Protein AF-A0A3N6B4P0-F1 (afdb_monomer)

Solvent-accessible surface area (backbone atoms only — not comparable to full-atom values): 12677 Å² total; per-residue (Å²): 132,66,74,64,62,60,49,50,54,51,49,50,47,49,52,52,34,50,56,39,29,77,78,53,41,72,87,42,24,63,61,50,43,50,52,49,43,56,46,58,51,54,34,35,69,65,55,40,50,51,48,30,60,54,27,69,72,36,75,68,52,54,44,46,65,56,52,50,51,47,49,54,52,52,51,52,28,54,76,69,70,62,72,44,71,67,49,53,52,51,53,47,48,50,56,48,52,26,49,54,26,35,51,50,37,42,62,73,46,70,78,73,62,90,65,92,43,71,42,45,54,50,20,51,47,50,50,48,49,42,59,76,74,58,72,50,64,95,47,43,50,30,75,100,80,37,53,48,46,53,57,54,50,42,51,35,49,48,49,44,46,39,40,36,71,58,51,39,81,91,55,69,59,65,88,73,78,44,79,65,49,52,55,49,50,54,50,53,48,50,49,43,37,65,70,46,49,48,54,49,31,46,74,66,65,72,52,71,90,64,92,74,72,72,57,82,86,70,58,80,83,82,82,125

Structure (mmCIF, N/CA/C/O backbone):
data_AF-A0A3N6B4P0-F1
#
_entry.id   AF-A0A3N6B4P0-F1
#
loop_
_atom_site.group_PDB
_atom_site.id
_atom_site.type_symbol
_atom_site.label_atom_id
_atom_site.label_alt_id
_atom_site.label_comp_id
_atom_site.label_asym_id
_atom_site.label_entity_id
_atom_site.label_seq_id
_atom_site.pdbx_PDB_ins_code
_atom_site.Cartn_x
_atom_site.Cartn_y
_atom_site.Cartn_z
_atom_site.occupancy
_atom_site.B_iso_or_equiv
_atom_site.auth_seq_id
_atom_site.auth_comp_id
_atom_site.auth_asym_id
_atom_site.auth_atom_id
_atom_site.pdbx_PDB_model_num
ATOM 1 N N . MET A 1 1 ? -4.901 -22.736 14.119 1.00 50.22 1 MET A N 1
ATOM 2 C CA . MET A 1 1 ? -4.511 -22.719 12.692 1.00 50.22 1 MET A CA 1
ATOM 3 C C . MET A 1 1 ? -4.454 -24.150 12.206 1.00 50.22 1 MET A C 1
ATOM 5 O O . MET A 1 1 ? -3.817 -24.963 12.867 1.00 50.22 1 MET A O 1
ATOM 9 N N . HIS A 1 2 ? -5.123 -24.473 11.102 1.00 51.66 2 HIS A N 1
ATOM 10 C CA . HIS A 1 2 ? -4.850 -25.722 10.396 1.00 51.66 2 HIS A CA 1
ATOM 11 C C . HIS A 1 2 ? -3.577 -25.535 9.562 1.00 51.66 2 HIS A C 1
ATOM 13 O O . HIS A 1 2 ? -3.407 -24.516 8.900 1.00 51.66 2 HIS A O 1
ATOM 19 N N . ARG A 1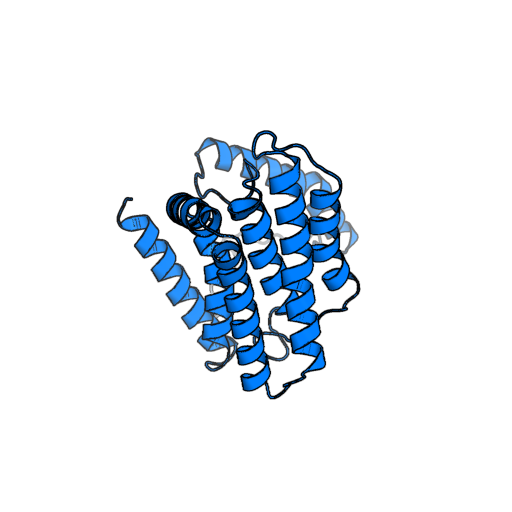 3 ? -2.666 -26.514 9.617 1.00 56.94 3 ARG A N 1
ATOM 20 C CA . ARG A 1 3 ? -1.381 -26.542 8.885 1.00 56.94 3 ARG A CA 1
ATOM 21 C C . ARG A 1 3 ? -1.519 -26.263 7.375 1.00 56.94 3 ARG A C 1
ATOM 23 O O . ARG A 1 3 ? -0.546 -25.864 6.746 1.00 56.94 3 ARG A O 1
ATOM 30 N N . SER A 1 4 ? -2.707 -26.471 6.811 1.00 52.50 4 SER A N 1
ATOM 31 C CA . SER A 1 4 ? -3.018 -26.349 5.386 1.00 52.50 4 SER A CA 1
ATOM 32 C C . SER A 1 4 ? -2.967 -24.917 4.844 1.00 52.50 4 SER A C 1
ATOM 34 O O . SER A 1 4 ? -2.483 -24.721 3.736 1.00 52.50 4 SER A O 1
ATOM 36 N N . GLU A 1 5 ? -3.399 -23.907 5.605 1.00 56.59 5 GLU A N 1
ATOM 37 C CA . GLU A 1 5 ? -3.425 -22.506 5.136 1.00 56.59 5 GLU A CA 1
ATOM 38 C C . GLU A 1 5 ? -2.009 -21.932 4.979 1.00 56.59 5 GLU A C 1
ATOM 40 O O . GLU A 1 5 ? -1.713 -21.205 4.032 1.00 56.59 5 GLU A O 1
ATOM 45 N N . TRP A 1 6 ? -1.099 -22.326 5.875 1.00 58.03 6 TRP A N 1
ATOM 46 C CA . TRP A 1 6 ? 0.307 -21.927 5.815 1.00 58.03 6 TRP A CA 1
ATOM 47 C C . TRP A 1 6 ? 1.021 -22.548 4.614 1.00 58.03 6 TRP A C 1
ATOM 49 O O . TRP A 1 6 ? 1.785 -21.875 3.928 1.00 58.03 6 TRP A O 1
ATOM 59 N N . LEU A 1 7 ? 0.729 -23.821 4.331 1.00 60.81 7 LEU A N 1
ATOM 60 C CA . LEU A 1 7 ? 1.256 -24.528 3.167 1.00 60.81 7 LEU A CA 1
ATOM 61 C C . LEU A 1 7 ? 0.741 -23.923 1.860 1.00 60.81 7 LEU A C 1
ATOM 63 O O . LEU A 1 7 ? 1.533 -23.741 0.947 1.00 60.81 7 LEU A O 1
ATOM 67 N N . LEU A 1 8 ? -0.540 -23.554 1.779 1.00 60.75 8 LEU A N 1
ATOM 68 C CA . LEU A 1 8 ? -1.105 -22.905 0.591 1.00 60.75 8 LEU A CA 1
ATOM 69 C C . LEU A 1 8 ? -0.464 -21.543 0.317 1.00 60.75 8 LEU A C 1
ATOM 71 O O . LEU A 1 8 ? -0.087 -21.275 -0.819 1.00 60.75 8 LEU A O 1
ATOM 75 N N . ASN A 1 9 ? -0.267 -20.720 1.348 1.00 59.19 9 ASN A N 1
ATOM 76 C CA . ASN A 1 9 ? 0.443 -19.449 1.210 1.00 59.19 9 ASN A CA 1
ATOM 77 C C . ASN A 1 9 ? 1.894 -19.652 0.759 1.00 59.19 9 ASN A C 1
ATOM 79 O O . ASN A 1 9 ? 2.373 -18.937 -0.117 1.00 59.19 9 ASN A O 1
ATOM 83 N N . LEU A 1 10 ? 2.586 -20.649 1.312 1.00 65.19 10 LEU A N 1
ATOM 84 C CA . LEU A 1 10 ? 3.973 -20.948 0.960 1.00 65.19 10 LEU A CA 1
ATOM 85 C C . LEU A 1 10 ? 4.098 -21.513 -0.462 1.00 65.19 10 LEU A C 1
ATOM 87 O O . LEU A 1 10 ? 4.978 -21.098 -1.210 1.00 65.19 10 LEU A O 1
ATOM 91 N N . ILE A 1 11 ? 3.174 -22.382 -0.875 1.00 66.81 11 ILE A N 1
ATOM 92 C CA . ILE A 1 11 ? 3.075 -22.885 -2.250 1.00 66.81 11 ILE A CA 1
ATOM 93 C C . ILE A 1 11 ? 2.769 -21.736 -3.209 1.00 66.81 11 ILE A C 1
ATOM 95 O O . ILE A 1 11 ? 3.416 -21.636 -4.245 1.00 66.81 11 ILE A O 1
ATOM 99 N N . LEU A 1 12 ? 1.851 -20.832 -2.860 1.00 64.69 12 LEU A N 1
ATOM 100 C CA . LEU A 1 12 ? 1.533 -19.668 -3.683 1.00 64.69 12 LEU A CA 1
ATOM 101 C C . LEU A 1 12 ? 2.754 -18.751 -3.841 1.00 64.69 12 LEU A C 1
ATOM 103 O O . LEU A 1 12 ? 3.022 -18.318 -4.957 1.00 64.69 12 LEU A O 1
ATOM 107 N N . ILE A 1 13 ? 3.545 -18.519 -2.781 1.00 63.62 13 ILE A N 1
ATOM 108 C CA . ILE A 1 13 ? 4.832 -17.807 -2.900 1.00 63.62 13 ILE A CA 1
ATOM 109 C C . ILE A 1 13 ? 5.729 -18.525 -3.889 1.00 63.62 13 ILE A C 1
ATOM 111 O O . ILE A 1 13 ? 6.253 -17.888 -4.794 1.00 63.62 13 ILE A O 1
ATOM 115 N N . VAL A 1 14 ? 5.955 -19.825 -3.700 1.00 64.75 14 VAL A N 1
ATOM 116 C CA . VAL A 1 14 ? 6.907 -20.579 -4.519 1.00 64.75 14 VAL A CA 1
ATOM 117 C C . VAL A 1 14 ? 6.466 -20.554 -5.977 1.00 64.75 14 VAL A C 1
ATOM 119 O O . VAL A 1 14 ? 7.267 -20.215 -6.836 1.00 64.75 14 VAL A O 1
ATOM 122 N N . VAL A 1 15 ? 5.188 -20.796 -6.259 1.00 65.56 15 VAL A N 1
ATOM 123 C CA . VAL A 1 15 ? 4.626 -20.768 -7.616 1.00 65.56 15 VAL A CA 1
ATOM 124 C C . VAL A 1 15 ? 4.731 -19.376 -8.236 1.00 65.56 15 VAL A C 1
ATOM 126 O O . VAL A 1 15 ? 5.157 -19.258 -9.381 1.00 65.56 15 VAL A O 1
ATOM 129 N N . VAL A 1 16 ? 4.408 -18.315 -7.494 1.00 60.84 16 VAL A N 1
ATOM 130 C CA . VAL A 1 16 ? 4.501 -16.932 -7.986 1.00 60.84 16 VAL A CA 1
ATOM 131 C C . VAL A 1 16 ? 5.960 -16.529 -8.209 1.00 60.84 16 VAL A C 1
ATOM 133 O O . VAL A 1 16 ? 6.287 -15.971 -9.249 1.00 60.84 16 VAL A O 1
ATOM 136 N N . THR A 1 17 ? 6.859 -16.860 -7.284 1.00 62.12 17 THR A N 1
ATOM 137 C CA . THR A 1 17 ? 8.288 -16.513 -7.363 1.00 62.12 17 THR A CA 1
ATOM 138 C C . THR A 1 17 ? 8.981 -17.279 -8.489 1.00 62.12 17 THR A C 1
ATOM 140 O O . THR A 1 17 ? 9.751 -16.691 -9.243 1.00 62.12 17 THR A O 1
ATOM 143 N N . VAL A 1 18 ? 8.670 -18.568 -8.648 1.00 62.31 18 VAL A N 1
ATOM 144 C CA . VAL A 1 18 ? 9.203 -19.416 -9.723 1.00 62.31 18 VAL A CA 1
ATOM 145 C C . VAL A 1 18 ? 8.613 -19.002 -11.071 1.00 62.31 18 VAL A C 1
ATOM 147 O O . VAL A 1 18 ? 9.367 -18.764 -12.010 1.00 62.31 18 VAL A O 1
ATOM 150 N N . GLY A 1 19 ? 7.291 -18.836 -11.169 1.00 57.91 19 GLY A N 1
ATOM 151 C CA . GLY A 1 19 ? 6.612 -18.435 -12.405 1.00 57.91 19 GLY A CA 1
ATOM 152 C C . GLY A 1 19 ? 7.053 -17.059 -12.907 1.00 57.91 19 GLY A C 1
ATOM 153 O O . GLY A 1 19 ? 7.340 -16.888 -14.090 1.00 57.91 19 GLY A O 1
ATOM 154 N N . LEU A 1 20 ? 7.208 -16.089 -12.002 1.00 55.56 20 LEU A N 1
ATOM 155 C CA . LEU A 1 20 ? 7.768 -14.783 -12.344 1.00 55.56 20 LEU A CA 1
ATOM 156 C C . LEU A 1 20 ? 9.271 -14.875 -12.666 1.00 55.56 20 LEU A C 1
ATOM 158 O O . LEU A 1 20 ? 9.763 -14.100 -13.479 1.00 55.56 20 LEU A O 1
ATOM 162 N N . GLY A 1 21 ? 10.014 -15.822 -12.084 1.00 55.34 21 GLY A N 1
ATOM 163 C CA . GLY A 1 21 ? 11.455 -15.975 -12.326 1.00 55.34 21 GLY A CA 1
ATOM 164 C C . GLY A 1 21 ? 11.735 -16.361 -13.775 1.00 55.34 21 GLY A C 1
ATOM 165 O O . GLY A 1 21 ? 12.634 -15.807 -14.409 1.00 55.34 21 GLY A O 1
ATOM 166 N N . PHE A 1 22 ? 10.882 -17.229 -14.325 1.00 57.25 22 PHE A N 1
ATOM 167 C CA . PHE A 1 22 ? 10.950 -17.696 -15.709 1.00 57.25 22 PHE A CA 1
ATOM 168 C C . PHE A 1 22 ? 10.570 -16.645 -16.758 1.00 57.25 22 PHE A C 1
ATOM 170 O O . PHE A 1 22 ? 11.038 -16.738 -17.888 1.00 57.25 22 PHE A O 1
ATOM 177 N N . HIS A 1 23 ? 9.718 -15.669 -16.438 1.00 53.12 23 HIS A N 1
ATOM 178 C CA . HIS A 1 23 ? 9.233 -14.690 -17.428 1.00 53.12 23 HIS A CA 1
ATOM 179 C C . HIS A 1 23 ? 9.919 -13.327 -17.351 1.00 53.12 23 HIS A C 1
ATOM 181 O O . HIS A 1 23 ? 9.806 -12.523 -18.272 1.00 53.12 23 HIS A O 1
ATOM 187 N N . ALA A 1 24 ? 10.586 -13.044 -16.238 1.00 52.12 24 ALA A N 1
ATOM 188 C CA . ALA A 1 24 ? 10.714 -11.672 -15.778 1.00 52.12 24 ALA A CA 1
ATOM 189 C C . ALA A 1 24 ? 12.108 -11.363 -15.179 1.00 52.12 24 ALA A C 1
ATOM 191 O O . ALA A 1 24 ? 12.412 -10.217 -14.852 1.00 52.12 24 ALA A O 1
ATOM 192 N N . GLY A 1 25 ? 12.979 -12.378 -15.092 1.00 59.72 25 GLY A N 1
ATOM 193 C CA . GLY A 1 25 ? 14.346 -12.277 -14.583 1.00 59.72 25 GLY A CA 1
ATOM 194 C C . GLY A 1 25 ? 14.450 -12.538 -13.076 1.00 59.72 25 GLY A C 1
ATOM 195 O O . GLY A 1 25 ? 13.602 -12.129 -12.281 1.00 59.72 25 GLY A O 1
ATOM 196 N N . TRP A 1 26 ? 15.526 -13.219 -12.670 1.00 63.09 26 TRP A N 1
ATOM 197 C CA . TRP A 1 26 ? 15.736 -13.716 -11.300 1.00 63.09 26 TRP A CA 1
ATOM 198 C C . TRP A 1 26 ? 16.119 -12.636 -10.271 1.00 63.09 26 TRP A C 1
ATOM 200 O O . TRP A 1 26 ? 15.973 -12.846 -9.071 1.00 63.09 26 TRP A O 1
ATOM 210 N N . ALA A 1 27 ? 16.606 -11.472 -10.714 1.00 62.97 27 ALA A N 1
ATOM 211 C CA . ALA A 1 27 ? 17.125 -10.443 -9.805 1.00 62.97 27 ALA A CA 1
ATOM 212 C C . ALA A 1 27 ? 16.021 -9.644 -9.083 1.00 62.97 27 ALA A C 1
ATOM 214 O O . ALA A 1 27 ? 16.206 -9.208 -7.949 1.00 62.97 27 ALA A O 1
ATOM 215 N N . LEU A 1 28 ? 14.864 -9.452 -9.729 1.00 65.62 28 LEU A N 1
ATOM 216 C CA . LEU A 1 28 ? 13.785 -8.568 -9.254 1.00 65.62 28 LEU A CA 1
ATOM 217 C C . LEU A 1 28 ? 12.547 -9.328 -8.757 1.00 65.62 28 LEU A C 1
ATOM 219 O O . LEU A 1 28 ? 11.702 -8.775 -8.049 1.00 65.62 28 LEU A O 1
ATOM 223 N N . THR A 1 29 ? 12.461 -10.612 -9.081 1.00 67.38 29 THR A N 1
ATOM 224 C CA . THR A 1 29 ? 11.415 -11.530 -8.634 1.00 67.38 29 THR A CA 1
ATOM 225 C C . THR A 1 29 ? 11.250 -11.663 -7.122 1.00 67.38 29 THR A C 1
ATOM 227 O O . THR A 1 29 ? 10.107 -11.594 -6.667 1.00 67.38 29 THR A O 1
ATOM 230 N N . PRO A 1 30 ? 12.315 -11.819 -6.311 1.00 69.06 30 PRO A N 1
ATOM 231 C CA . PRO A 1 30 ? 12.150 -11.938 -4.864 1.00 69.06 30 PRO A CA 1
ATOM 232 C C . PRO A 1 30 ? 11.595 -10.652 -4.237 1.00 69.06 30 PRO A C 1
ATOM 234 O O . PRO A 1 30 ? 10.817 -10.715 -3.288 1.00 69.06 30 PRO A O 1
ATOM 237 N N . LEU A 1 31 ? 11.923 -9.482 -4.795 1.00 70.81 31 LEU A N 1
ATOM 238 C CA . LEU A 1 31 ? 11.390 -8.197 -4.334 1.00 70.81 31 LEU A CA 1
ATOM 239 C C . LEU A 1 31 ? 9.889 -8.088 -4.617 1.00 70.81 31 LEU A C 1
ATOM 241 O O . LEU A 1 31 ? 9.119 -7.713 -3.735 1.00 70.81 31 LEU A O 1
ATOM 245 N N . LEU A 1 32 ? 9.461 -8.470 -5.823 1.00 72.56 32 LEU A N 1
ATOM 246 C CA . LEU A 1 32 ? 8.044 -8.528 -6.179 1.00 72.56 32 LEU A CA 1
ATOM 247 C C . LEU A 1 32 ? 7.283 -9.538 -5.302 1.00 72.56 32 LEU A C 1
ATOM 249 O O . LEU A 1 32 ? 6.214 -9.214 -4.789 1.00 72.56 32 LEU A O 1
ATOM 253 N N . ALA A 1 33 ? 7.856 -10.719 -5.059 1.00 72.62 33 ALA A N 1
ATOM 254 C 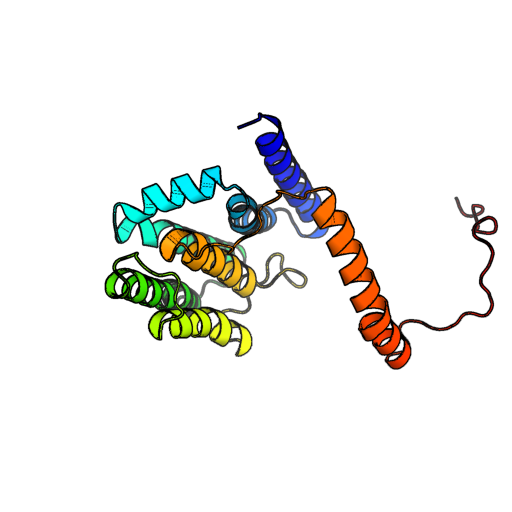CA . ALA A 1 33 ? 7.278 -11.721 -4.167 1.00 72.62 33 ALA A CA 1
ATOM 255 C C . ALA A 1 33 ? 7.115 -11.199 -2.729 1.00 72.62 33 ALA A C 1
ATOM 257 O O . ALA A 1 33 ? 6.091 -11.458 -2.103 1.00 72.62 33 ALA A O 1
ATOM 258 N N . LEU A 1 34 ? 8.066 -10.408 -2.219 1.00 75.06 34 LEU A N 1
ATOM 259 C CA . LEU A 1 34 ? 7.964 -9.769 -0.901 1.00 75.06 34 LEU A CA 1
ATOM 260 C C . LEU A 1 34 ? 6.832 -8.733 -0.835 1.00 75.06 34 LEU A C 1
ATOM 262 O O . LEU A 1 34 ? 6.093 -8.703 0.151 1.00 75.06 34 LEU A O 1
ATOM 266 N N . PHE A 1 35 ? 6.645 -7.922 -1.881 1.00 77.88 35 PHE A N 1
ATOM 267 C CA . PHE A 1 35 ? 5.495 -7.012 -1.969 1.00 77.88 35 PHE A CA 1
ATOM 268 C C . PHE A 1 35 ? 4.169 -7.779 -1.988 1.00 77.88 35 PHE A C 1
ATOM 270 O O . PHE A 1 35 ? 3.250 -7.455 -1.234 1.00 77.88 35 PHE A O 1
ATOM 277 N N . LEU A 1 36 ? 4.082 -8.826 -2.809 1.00 75.38 36 LEU A N 1
ATOM 278 C CA . LEU A 1 36 ? 2.893 -9.672 -2.903 1.00 75.38 36 LEU A CA 1
ATOM 279 C C . LEU A 1 36 ? 2.627 -10.425 -1.600 1.00 75.38 36 LEU A C 1
ATOM 281 O O . LEU A 1 36 ? 1.475 -10.562 -1.208 1.00 75.38 36 LEU A O 1
ATOM 285 N N . TRP A 1 37 ? 3.661 -10.844 -0.875 1.00 71.62 37 TRP A N 1
ATOM 286 C CA . TRP A 1 37 ? 3.515 -11.432 0.452 1.00 71.62 37 TRP A CA 1
ATOM 287 C C . TRP A 1 37 ? 2.961 -10.434 1.465 1.00 71.62 37 TRP A C 1
ATOM 289 O O . TRP A 1 37 ? 2.085 -10.780 2.253 1.00 71.62 37 TRP A O 1
ATOM 299 N N . GLY A 1 38 ? 3.411 -9.177 1.421 1.00 71.19 38 GLY A N 1
ATOM 300 C CA . GLY A 1 38 ? 2.844 -8.103 2.239 1.00 71.19 38 GLY A CA 1
ATOM 301 C C . GLY A 1 38 ? 1.351 -7.874 1.982 1.00 71.19 38 GLY A C 1
ATOM 302 O O . GLY A 1 38 ? 0.626 -7.476 2.893 1.00 71.19 38 GLY A O 1
ATOM 303 N N . TYR A 1 39 ? 0.888 -8.162 0.766 1.00 75.25 39 TYR A N 1
ATOM 304 C CA . TYR A 1 39 ? -0.523 -8.146 0.390 1.00 75.25 39 TYR A CA 1
ATOM 305 C C . TYR A 1 39 ? -1.259 -9.425 0.836 1.00 75.25 39 TYR A C 1
ATOM 307 O O . TYR A 1 39 ? -2.213 -9.349 1.607 1.00 75.25 39 TYR A O 1
ATOM 315 N N . ILE A 1 40 ? -0.789 -10.604 0.413 1.00 69.38 40 ILE A N 1
ATOM 316 C CA . ILE A 1 40 ? -1.411 -11.915 0.677 1.00 69.38 40 ILE A CA 1
ATOM 317 C C . ILE A 1 40 ? -1.440 -12.221 2.176 1.00 69.38 40 ILE A C 1
ATOM 319 O O . ILE A 1 40 ? -2.447 -12.689 2.699 1.00 69.38 40 ILE A O 1
ATOM 323 N N . GLY A 1 41 ? -0.359 -11.922 2.896 1.00 66.94 41 GLY A N 1
ATOM 324 C CA . GLY A 1 41 ? -0.259 -12.155 4.334 1.00 66.94 41 GLY A CA 1
ATOM 325 C C . GLY A 1 41 ? -1.318 -11.391 5.129 1.00 66.94 41 GLY A C 1
ATOM 326 O O . GLY A 1 41 ? -1.798 -11.888 6.145 1.00 66.94 41 GLY A O 1
ATOM 327 N N . GLN A 1 42 ? -1.759 -10.224 4.651 1.00 72.69 42 GLN A N 1
ATOM 328 C CA . GLN A 1 42 ? -2.829 -9.453 5.295 1.00 72.69 42 GLN A CA 1
ATOM 329 C C . GLN A 1 42 ? -4.228 -10.061 5.108 1.00 72.69 42 GLN A C 1
ATOM 331 O O . GLN A 1 42 ? -5.182 -9.620 5.753 1.00 72.69 42 GLN A O 1
ATOM 336 N N . ALA A 1 43 ? -4.357 -11.117 4.303 1.00 71.94 43 ALA A N 1
ATOM 337 C CA . ALA A 1 43 ? -5.572 -11.917 4.252 1.00 71.94 43 ALA A CA 1
ATOM 338 C C . ALA A 1 43 ? -5.714 -12.882 5.449 1.00 71.94 43 ALA A C 1
ATOM 340 O O . ALA A 1 43 ? -6.811 -13.368 5.737 1.00 71.94 43 ALA A O 1
ATOM 341 N N . ASP A 1 44 ? -4.628 -13.148 6.186 1.00 73.44 44 ASP A N 1
ATOM 342 C CA . ASP A 1 44 ? -4.659 -13.978 7.392 1.00 73.44 44 ASP A CA 1
ATOM 343 C C . ASP A 1 44 ? -5.114 -13.161 8.617 1.00 73.44 44 ASP A C 1
ATOM 345 O O . ASP A 1 44 ? -4.403 -12.305 9.153 1.00 73.44 44 ASP A O 1
ATOM 349 N N . ALA A 1 45 ? -6.306 -13.481 9.127 1.00 75.12 45 ALA A N 1
ATOM 350 C CA . ALA A 1 45 ? -6.876 -12.859 10.321 1.00 75.12 45 ALA A CA 1
ATOM 351 C C . ALA A 1 45 ? -6.044 -13.097 11.600 1.00 75.12 45 ALA A C 1
ATOM 353 O O . ALA A 1 45 ? -6.146 -12.329 12.563 1.00 75.12 45 ALA A O 1
ATOM 354 N N . GLY A 1 46 ? -5.253 -14.169 11.664 1.00 77.44 46 GLY A N 1
ATOM 355 C CA . GLY A 1 46 ? -4.280 -14.425 12.725 1.00 77.44 46 GLY A CA 1
ATOM 356 C C . GLY A 1 46 ? -3.116 -13.441 12.667 1.00 77.44 46 GLY A C 1
ATOM 357 O O . GLY A 1 46 ? -2.865 -12.740 13.653 1.00 77.44 46 GLY A O 1
ATOM 358 N N . LEU A 1 47 ? -2.468 -13.329 11.503 1.00 78.31 47 LEU A N 1
ATOM 359 C CA . LEU A 1 47 ? -1.374 -12.381 11.275 1.00 78.31 47 LEU A CA 1
ATOM 360 C C . LEU A 1 47 ? -1.821 -10.939 11.526 1.00 78.31 47 LEU A C 1
ATOM 362 O O . LEU A 1 47 ? -1.158 -10.205 12.257 1.00 78.31 47 LEU A O 1
ATOM 366 N N . VAL A 1 48 ? -2.976 -10.543 10.991 1.00 82.56 48 VAL A N 1
ATOM 367 C CA . VAL A 1 48 ? -3.534 -9.197 11.182 1.00 82.56 48 VAL A CA 1
ATOM 368 C C . VAL A 1 48 ? -3.802 -8.915 12.658 1.00 82.56 48 VAL A C 1
ATOM 370 O O . VAL A 1 48 ? -3.458 -7.839 13.141 1.00 82.56 48 VAL A O 1
ATOM 373 N N . ARG A 1 49 ? -4.364 -9.862 13.422 1.00 83.50 49 ARG A N 1
ATOM 374 C CA . ARG A 1 49 ? -4.559 -9.689 14.876 1.00 83.50 49 ARG A CA 1
ATOM 375 C C . ARG A 1 49 ? -3.233 -9.559 15.622 1.00 83.50 49 ARG A C 1
ATOM 377 O O . ARG A 1 49 ? -3.1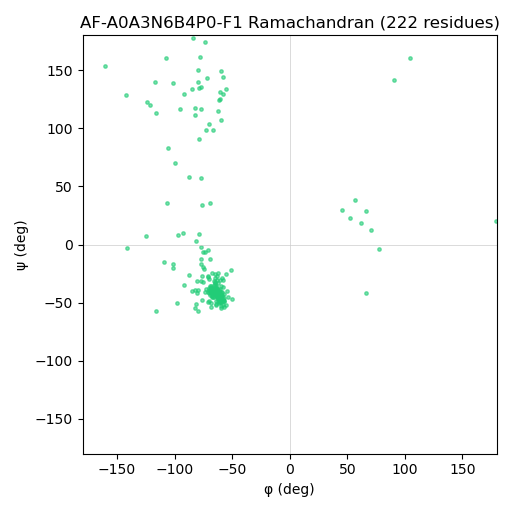11 -8.683 16.482 1.00 83.50 49 ARG A O 1
ATOM 384 N N . ALA A 1 50 ? -2.240 -10.377 15.278 1.00 83.94 50 ALA A N 1
ATOM 385 C CA . ALA A 1 50 ? -0.905 -10.287 15.861 1.00 83.94 50 ALA A CA 1
ATOM 386 C C . ALA A 1 50 ? -0.275 -8.916 15.569 1.00 83.94 50 ALA A C 1
ATOM 388 O O . ALA A 1 50 ? 0.126 -8.218 16.503 1.00 83.94 50 ALA A O 1
ATOM 389 N N . LEU A 1 51 ? -0.300 -8.473 14.309 1.00 84.88 51 LEU A N 1
ATOM 390 C CA . LEU A 1 51 ? 0.179 -7.158 13.883 1.00 84.88 51 LEU A CA 1
ATOM 391 C C . LEU A 1 51 ? -0.579 -6.018 14.568 1.00 84.88 51 LEU A C 1
ATOM 393 O O . LEU A 1 51 ? 0.059 -5.102 15.073 1.00 84.88 51 LEU A O 1
ATOM 397 N N . ARG A 1 52 ? -1.910 -6.089 14.687 1.00 87.31 52 ARG A N 1
ATOM 398 C CA . ARG A 1 52 ? -2.733 -5.093 15.404 1.00 87.31 52 ARG A CA 1
ATOM 399 C C . ARG A 1 52 ? -2.310 -4.960 16.863 1.00 87.31 52 ARG A C 1
ATOM 401 O O . ARG A 1 52 ? -2.228 -3.846 17.386 1.00 87.31 52 ARG A O 1
ATOM 408 N N . SER A 1 53 ? -2.064 -6.093 17.523 1.00 86.94 53 SER A N 1
ATOM 409 C CA . SER A 1 53 ? -1.640 -6.129 18.924 1.00 86.94 53 SER A CA 1
ATOM 410 C C . SER A 1 53 ? -0.211 -5.616 19.101 1.00 86.94 53 SER A C 1
ATOM 412 O O . SER A 1 53 ? 0.077 -4.923 20.071 1.00 86.94 53 SER A O 1
ATOM 414 N N . TRP A 1 54 ? 0.679 -5.915 18.155 1.00 88.31 54 TRP A N 1
ATOM 415 C CA . TRP A 1 54 ? 2.080 -5.520 18.198 1.00 88.31 54 TRP A CA 1
ATOM 416 C C . TRP A 1 54 ? 2.275 -4.041 17.841 1.00 88.31 54 TRP A C 1
ATOM 418 O O . TRP A 1 54 ? 2.934 -3.320 18.593 1.00 88.31 54 TRP A O 1
ATOM 428 N N . ALA A 1 55 ? 1.651 -3.574 16.756 1.00 87.62 55 ALA A N 1
ATOM 429 C CA . ALA A 1 55 ? 1.672 -2.183 16.306 1.00 87.62 55 ALA A CA 1
ATOM 430 C C . ALA A 1 55 ? 0.976 -1.248 17.304 1.00 87.62 55 ALA A C 1
ATOM 432 O O . ALA A 1 55 ? 1.413 -0.119 17.496 1.00 87.62 55 ALA A O 1
ATOM 433 N N . GLY A 1 56 ? -0.061 -1.730 18.000 1.00 83.56 56 GLY A N 1
ATOM 434 C CA . GLY A 1 56 ? -0.759 -0.967 19.037 1.00 83.56 56 GLY A CA 1
ATOM 435 C C . GLY A 1 56 ? 0.058 -0.709 20.310 1.00 83.56 56 GLY A C 1
ATOM 436 O O . GLY A 1 56 ? -0.349 0.119 21.117 1.00 83.56 56 GLY A O 1
ATOM 437 N N . ARG A 1 57 ? 1.202 -1.384 20.512 1.00 86.88 57 ARG A N 1
ATOM 438 C CA . ARG A 1 57 ? 2.042 -1.204 21.715 1.00 86.88 57 ARG A CA 1
ATOM 439 C C . ARG A 1 57 ? 2.857 0.086 21.700 1.00 86.88 57 ARG A C 1
ATOM 441 O O . ARG A 1 57 ? 3.222 0.566 22.766 1.00 86.88 57 ARG A O 1
ATOM 448 N N . SER A 1 58 ? 3.197 0.624 20.527 1.00 89.81 58 SER A N 1
ATOM 449 C CA . SER A 1 58 ? 3.902 1.905 20.435 1.00 89.81 58 SER A CA 1
ATOM 450 C C . SER A 1 58 ? 3.768 2.555 19.060 1.00 89.81 58 SER A C 1
ATOM 452 O O . SER A 1 58 ? 3.652 1.879 18.039 1.00 89.81 58 SER A O 1
ATOM 454 N N . LEU A 1 59 ? 3.875 3.887 19.024 1.00 87.75 59 LEU A N 1
ATOM 455 C CA . LEU A 1 59 ? 3.892 4.652 17.772 1.00 87.75 59 LEU A CA 1
ATOM 456 C C . LEU A 1 59 ? 5.027 4.191 16.849 1.00 87.75 59 LEU A C 1
ATOM 458 O O . LEU A 1 59 ? 4.799 3.967 15.666 1.00 87.75 59 LEU A O 1
ATOM 462 N N . VAL A 1 60 ? 6.221 3.954 17.398 1.00 89.62 60 VAL A N 1
ATOM 463 C CA . VAL A 1 60 ? 7.383 3.487 16.624 1.00 89.62 60 VAL A CA 1
ATOM 464 C C . VAL A 1 60 ? 7.118 2.118 15.987 1.00 89.62 60 VAL A C 1
ATOM 466 O O . VAL A 1 60 ? 7.404 1.918 14.809 1.00 89.62 60 VAL A O 1
ATOM 469 N N . ARG A 1 61 ? 6.498 1.183 16.723 1.00 89.06 61 ARG A N 1
ATOM 470 C CA . ARG A 1 61 ? 6.135 -0.143 16.188 1.00 89.06 61 ARG A CA 1
ATOM 471 C C . ARG A 1 61 ? 5.121 -0.055 15.062 1.00 89.06 61 ARG A C 1
ATOM 473 O O . ARG A 1 61 ? 5.225 -0.805 14.102 1.00 89.06 61 ARG A O 1
ATOM 480 N N . SER A 1 62 ? 4.188 0.887 15.132 1.00 89.19 62 SER A N 1
ATOM 481 C CA . SER A 1 62 ? 3.235 1.093 14.042 1.00 89.19 62 SER A CA 1
ATOM 482 C C . SER A 1 62 ? 3.875 1.638 12.754 1.00 89.19 62 SER A C 1
ATOM 484 O O . SER A 1 62 ? 3.319 1.425 11.680 1.00 89.19 62 SER A O 1
ATOM 486 N N . ALA A 1 63 ? 5.022 2.320 12.837 1.00 92.00 63 ALA A N 1
ATOM 487 C CA . ALA A 1 63 ? 5.729 2.858 11.673 1.00 92.00 63 ALA A CA 1
ATOM 488 C C . ALA A 1 63 ? 6.697 1.838 11.044 1.00 92.00 63 ALA A C 1
ATOM 490 O O . ALA A 1 63 ? 6.961 1.899 9.847 1.00 92.00 63 ALA A O 1
ATOM 491 N N . LEU A 1 64 ? 7.197 0.877 11.829 1.00 90.12 64 LEU A N 1
ATOM 492 C CA . LEU A 1 64 ? 8.193 -0.116 11.407 1.00 90.12 64 LEU A CA 1
ATOM 493 C C . LEU A 1 64 ? 7.843 -0.856 10.097 1.00 90.12 64 LEU A C 1
ATOM 495 O O . LEU A 1 64 ? 8.708 -0.916 9.226 1.00 90.12 64 LEU A O 1
ATOM 499 N N . PRO A 1 65 ? 6.612 -1.367 9.886 1.00 89.81 65 PRO A N 1
ATOM 500 C CA . PRO A 1 65 ? 6.250 -2.018 8.622 1.00 89.81 65 PRO A CA 1
ATOM 501 C C . PRO A 1 65 ? 6.324 -1.087 7.405 1.00 89.81 65 PRO A C 1
ATOM 503 O O . PRO A 1 65 ? 6.716 -1.517 6.326 1.00 89.81 65 PRO A O 1
ATOM 506 N N . LEU A 1 66 ? 6.020 0.202 7.576 1.00 91.88 66 LEU A N 1
ATOM 507 C CA . LEU A 1 66 ? 6.140 1.198 6.507 1.00 91.88 66 LEU A CA 1
ATOM 508 C C . LEU A 1 66 ? 7.604 1.528 6.212 1.00 91.88 66 LEU A C 1
ATOM 510 O O . LEU A 1 66 ? 7.983 1.662 5.053 1.00 91.88 66 LEU A O 1
ATOM 514 N N . VAL A 1 67 ? 8.445 1.595 7.246 1.00 92.25 67 VAL A N 1
ATOM 515 C CA . VAL A 1 67 ? 9.897 1.759 7.082 1.00 92.25 67 VAL A CA 1
ATOM 516 C C . VAL A 1 67 ? 10.505 0.546 6.374 1.00 92.25 67 VAL A C 1
ATOM 518 O O . VAL A 1 67 ? 11.366 0.711 5.515 1.00 92.25 67 VAL A O 1
ATOM 521 N N . ALA A 1 68 ? 10.026 -0.666 6.665 1.00 90.06 68 ALA A N 1
ATOM 522 C CA . ALA A 1 68 ? 10.440 -1.871 5.952 1.00 90.06 68 ALA A CA 1
ATOM 523 C C . ALA A 1 68 ? 10.039 -1.826 4.465 1.00 90.06 68 ALA A C 1
ATOM 525 O O . ALA A 1 68 ? 10.861 -2.147 3.608 1.00 90.06 68 ALA A O 1
ATOM 526 N N . LEU A 1 69 ? 8.823 -1.365 4.142 1.00 90.31 69 LEU A N 1
ATOM 527 C CA . LEU A 1 69 ? 8.389 -1.146 2.753 1.00 90.31 69 LEU A CA 1
ATOM 528 C C . LEU A 1 69 ? 9.233 -0.085 2.039 1.00 90.31 69 LEU A C 1
ATOM 530 O O . LEU A 1 69 ? 9.608 -0.271 0.881 1.00 90.31 69 LEU A O 1
ATOM 534 N N . TRP A 1 70 ? 9.571 1.004 2.728 1.00 93.75 70 TRP A N 1
ATOM 535 C CA . TRP A 1 70 ? 10.484 2.018 2.207 1.00 93.75 70 TRP A CA 1
ATOM 536 C C . TRP A 1 70 ? 11.878 1.439 1.929 1.00 93.75 70 TRP A C 1
ATOM 538 O O . TRP A 1 70 ? 12.443 1.681 0.864 1.00 93.75 70 TRP A O 1
ATOM 548 N N . GLY A 1 71 ? 12.411 0.622 2.841 1.00 91.25 71 GLY A N 1
ATOM 549 C CA . GLY A 1 71 ? 13.679 -0.083 2.649 1.00 91.25 71 GLY A CA 1
ATOM 550 C C . GLY A 1 71 ? 13.639 -1.036 1.454 1.00 91.25 71 GLY A C 1
ATOM 551 O O . GLY A 1 71 ? 14.568 -1.053 0.651 1.00 91.25 71 GLY A O 1
ATOM 552 N N . LEU A 1 72 ? 12.534 -1.765 1.275 1.00 89.81 72 LEU A N 1
ATOM 553 C CA . LEU A 1 72 ? 12.331 -2.643 0.121 1.00 89.81 72 LEU A CA 1
ATOM 554 C C . LEU A 1 72 ? 12.333 -1.857 -1.200 1.00 89.81 72 LEU A C 1
ATOM 556 O O . LEU A 1 72 ? 1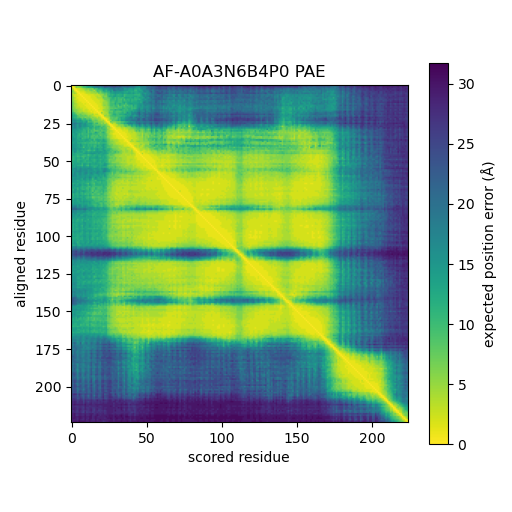2.930 -2.298 -2.181 1.00 89.81 72 LEU A O 1
ATOM 560 N N . PHE A 1 73 ? 11.727 -0.667 -1.211 1.00 90.81 73 PHE A N 1
ATOM 561 C CA . PHE A 1 73 ? 11.795 0.256 -2.344 1.00 90.81 73 PHE A CA 1
ATOM 562 C C . PHE A 1 73 ? 13.209 0.815 -2.581 1.00 90.81 73 PHE A C 1
ATOM 564 O O . PHE A 1 73 ? 13.644 0.970 -3.721 1.00 90.81 73 PHE A O 1
ATOM 571 N N . ALA A 1 74 ? 13.961 1.110 -1.521 1.00 91.31 74 ALA A N 1
ATOM 572 C CA . ALA A 1 74 ? 15.342 1.565 -1.655 1.00 91.31 74 ALA A CA 1
ATOM 573 C C . ALA A 1 74 ? 16.233 0.490 -2.292 1.00 91.31 74 ALA A C 1
ATOM 575 O O . ALA A 1 74 ? 17.002 0.787 -3.207 1.00 91.31 74 ALA A O 1
ATOM 576 N N . VAL A 1 75 ? 16.071 -0.766 -1.864 1.00 89.31 75 VAL A N 1
ATOM 577 C CA . VAL A 1 75 ? 16.756 -1.918 -2.463 1.00 89.31 75 VAL A CA 1
ATOM 578 C C . VAL A 1 75 ? 16.343 -2.092 -3.923 1.00 89.31 75 VAL A C 1
ATOM 580 O O . VAL A 1 75 ? 17.210 -2.289 -4.770 1.00 89.31 75 VAL A O 1
ATOM 583 N N . SER A 1 76 ? 15.053 -1.971 -4.256 1.00 86.38 76 SER A N 1
ATOM 584 C CA . SER A 1 76 ? 14.610 -2.120 -5.646 1.00 86.38 76 SER A CA 1
ATOM 585 C C . SER A 1 76 ? 15.167 -1.037 -6.572 1.00 86.38 76 SER A C 1
ATOM 587 O O . SER A 1 76 ? 15.562 -1.361 -7.689 1.00 86.38 76 SER A O 1
ATOM 589 N N . GLN A 1 77 ? 15.294 0.212 -6.111 1.00 87.81 77 GLN A N 1
ATOM 590 C CA . GLN A 1 77 ? 15.986 1.262 -6.870 1.00 87.81 77 GLN A CA 1
ATOM 591 C C . GLN A 1 77 ? 17.481 0.980 -7.044 1.00 87.81 77 GLN A C 1
ATOM 593 O O . GLN A 1 77 ? 18.012 1.197 -8.132 1.00 87.81 77 GLN A O 1
ATOM 598 N N . ALA A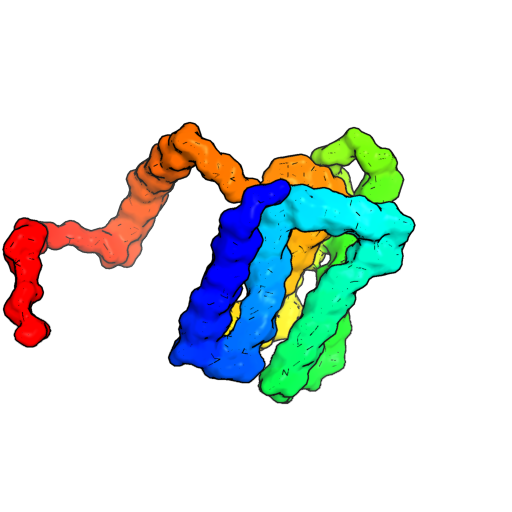 1 78 ? 18.153 0.498 -5.994 1.00 87.38 78 ALA A N 1
ATOM 599 C CA . ALA A 1 78 ? 19.576 0.181 -6.050 1.00 87.38 78 ALA A CA 1
ATOM 600 C C . ALA A 1 78 ? 19.864 -0.946 -7.052 1.00 87.38 78 ALA A C 1
ATOM 602 O O . ALA A 1 78 ? 20.778 -0.825 -7.863 1.00 87.38 78 ALA A O 1
ATOM 603 N N . VAL A 1 79 ? 19.044 -2.004 -7.047 1.00 84.94 79 VAL A N 1
ATOM 604 C CA . VAL A 1 79 ? 19.161 -3.122 -7.998 1.00 84.94 79 VAL A CA 1
ATOM 605 C C . VAL A 1 79 ? 18.809 -2.687 -9.423 1.00 84.94 79 VAL A C 1
ATOM 607 O O . VAL A 1 79 ? 19.442 -3.138 -10.371 1.00 84.94 79 VAL A O 1
ATOM 610 N N . ALA A 1 80 ? 17.840 -1.784 -9.589 1.00 82.62 80 ALA A N 1
ATOM 611 C CA . ALA A 1 80 ? 17.484 -1.226 -10.893 1.00 82.62 80 ALA A CA 1
ATOM 612 C C . ALA A 1 80 ? 18.491 -0.182 -11.421 1.00 82.62 80 ALA A C 1
ATOM 614 O O . ALA A 1 80 ? 18.347 0.278 -12.550 1.00 82.62 80 ALA A O 1
ATOM 615 N N . GLY A 1 81 ? 19.488 0.223 -10.624 1.00 83.44 81 GLY A N 1
ATOM 616 C CA . GLY A 1 81 ? 20.465 1.248 -11.000 1.00 83.44 81 GLY A CA 1
ATOM 617 C C . GLY A 1 81 ? 19.900 2.674 -11.065 1.00 83.44 81 GLY A C 1
ATOM 618 O O . GLY A 1 81 ? 20.566 3.574 -11.566 1.00 83.44 81 GLY A O 1
ATOM 619 N N . THR A 1 82 ? 18.690 2.912 -10.549 1.00 83.00 82 THR A N 1
ATOM 620 C CA . THR A 1 82 ? 17.985 4.206 -10.626 1.00 83.00 82 THR A CA 1
ATOM 621 C C . THR A 1 82 ? 17.958 4.938 -9.282 1.00 83.00 82 THR A C 1
ATOM 623 O O . THR A 1 82 ? 16.957 5.560 -8.922 1.00 83.00 82 THR A O 1
ATOM 626 N N . SER A 1 83 ? 19.030 4.835 -8.495 1.00 83.12 83 SER A N 1
ATOM 627 C CA . SER A 1 83 ? 19.117 5.409 -7.148 1.00 83.12 83 SER A CA 1
ATOM 628 C C . SER A 1 83 ? 18.941 6.930 -7.161 1.00 83.12 83 SER A C 1
ATOM 630 O O . SER A 1 83 ? 19.840 7.671 -7.548 1.00 83.12 83 SER A O 1
ATOM 632 N N . SER A 1 84 ? 17.787 7.408 -6.690 1.00 90.56 84 SER A N 1
ATOM 633 C CA . SER A 1 84 ? 17.489 8.836 -6.558 1.00 90.56 84 SER A CA 1
ATOM 634 C C . SER A 1 84 ? 17.095 9.186 -5.125 1.00 90.56 84 SER A C 1
ATOM 636 O O . SER A 1 84 ? 16.119 8.665 -4.581 1.00 90.56 84 SER A O 1
ATOM 638 N N . ILE A 1 85 ? 17.832 10.120 -4.511 1.00 91.31 85 ILE A N 1
ATOM 639 C CA . ILE A 1 85 ? 17.539 10.621 -3.156 1.00 91.31 85 ILE A CA 1
ATOM 640 C C . ILE A 1 85 ? 16.157 11.279 -3.122 1.00 91.31 85 ILE A C 1
ATOM 642 O O . ILE A 1 85 ? 15.384 11.054 -2.192 1.00 91.31 85 ILE A O 1
ATOM 646 N N . LYS A 1 86 ? 15.811 12.038 -4.170 1.00 93.12 86 LYS A N 1
ATOM 647 C CA . LYS A 1 86 ? 14.487 12.652 -4.307 1.00 93.12 86 LYS A CA 1
ATOM 648 C C . LYS A 1 86 ? 13.395 11.583 -4.284 1.00 93.12 86 LYS A C 1
ATOM 650 O O . LYS A 1 86 ? 12.454 11.709 -3.514 1.00 93.12 86 LYS A O 1
ATOM 655 N N . ALA A 1 87 ? 13.558 10.507 -5.055 1.00 91.25 87 ALA A N 1
ATOM 656 C CA . ALA A 1 87 ? 12.611 9.395 -5.089 1.00 91.25 87 ALA A CA 1
ATOM 657 C C . ALA A 1 87 ? 12.449 8.717 -3.718 1.00 91.25 87 ALA A C 1
ATOM 659 O O . ALA A 1 87 ? 11.325 8.447 -3.294 1.00 91.25 87 ALA A O 1
ATOM 660 N N . LEU A 1 88 ? 13.554 8.492 -2.999 1.00 93.12 88 LEU A N 1
ATOM 661 C CA . LEU A 1 88 ? 13.530 7.928 -1.647 1.00 93.12 88 LEU A CA 1
ATOM 662 C C . LEU A 1 88 ? 12.762 8.817 -0.667 1.00 93.12 88 LEU A C 1
ATOM 664 O O . LEU A 1 88 ? 11.934 8.308 0.086 1.00 93.12 88 LEU A O 1
ATOM 668 N N . LEU A 1 89 ? 13.007 10.128 -0.688 1.00 94.62 89 LEU A N 1
ATOM 669 C CA . LEU A 1 89 ? 12.305 11.084 0.170 1.00 94.62 89 LEU A CA 1
ATOM 670 C C . LEU A 1 89 ? 10.822 11.190 -0.191 1.00 94.62 89 LEU A C 1
ATOM 672 O O . LEU A 1 89 ? 9.981 11.208 0.705 1.00 94.62 89 LEU A O 1
ATOM 676 N N . THR A 1 90 ? 10.485 11.201 -1.483 1.00 94.31 90 THR A N 1
ATOM 677 C CA . THR A 1 90 ? 9.093 11.216 -1.947 1.00 94.31 90 THR A CA 1
ATOM 678 C C . THR A 1 90 ? 8.337 9.982 -1.460 1.00 94.31 90 THR A C 1
ATOM 680 O O . THR A 1 90 ? 7.251 10.129 -0.906 1.00 94.31 90 THR A O 1
ATOM 683 N N . VAL A 1 91 ? 8.910 8.779 -1.592 1.00 94.12 91 VAL A N 1
ATOM 684 C CA . VAL A 1 91 ? 8.269 7.544 -1.102 1.00 94.12 91 VAL A CA 1
ATOM 685 C C . VAL A 1 91 ? 8.203 7.509 0.425 1.00 94.12 91 VAL A C 1
ATOM 687 O O . VAL A 1 91 ? 7.198 7.072 0.980 1.00 94.12 91 VAL A O 1
ATOM 690 N N . LEU A 1 92 ? 9.225 8.008 1.123 1.00 95.06 92 LEU A N 1
ATOM 691 C CA . LEU A 1 92 ? 9.196 8.104 2.584 1.00 95.06 92 LEU A CA 1
ATOM 692 C C . LEU A 1 92 ? 8.037 8.989 3.052 1.00 95.06 92 LEU A C 1
ATOM 694 O O . LEU A 1 92 ? 7.249 8.581 3.904 1.00 95.06 92 LEU A O 1
ATOM 698 N N . LEU A 1 93 ? 7.906 10.181 2.465 1.00 95.19 93 LEU A N 1
ATOM 699 C CA . LEU A 1 93 ? 6.828 11.111 2.787 1.00 95.19 93 LEU A CA 1
ATOM 700 C C . LEU A 1 93 ? 5.461 10.532 2.411 1.00 95.19 93 LEU A C 1
ATOM 702 O O . LEU A 1 93 ? 4.521 10.634 3.195 1.00 95.19 93 LEU A O 1
ATOM 706 N N . TYR A 1 94 ? 5.373 9.868 1.259 1.00 94.81 94 TYR A N 1
ATOM 707 C CA . TYR A 1 94 ? 4.168 9.184 0.796 1.00 94.81 94 TYR A CA 1
ATOM 708 C C . TYR A 1 94 ? 3.674 8.111 1.775 1.00 94.81 94 TYR A C 1
ATOM 710 O O . TYR A 1 94 ? 2.471 7.967 1.957 1.00 94.81 94 TYR A O 1
ATOM 718 N N . LEU A 1 95 ? 4.574 7.381 2.439 1.00 95.12 95 LEU A N 1
ATOM 719 C CA . LEU A 1 95 ? 4.197 6.369 3.431 1.00 95.12 95 LEU A CA 1
ATOM 720 C C . LEU A 1 95 ? 3.899 6.980 4.809 1.00 95.12 95 LEU A C 1
ATOM 722 O O . LEU A 1 95 ? 2.967 6.551 5.492 1.00 95.12 95 LEU A O 1
ATOM 726 N N . LEU A 1 96 ? 4.673 7.983 5.236 1.00 94.94 96 LEU A N 1
ATOM 727 C CA . LEU A 1 96 ? 4.557 8.563 6.578 1.00 94.94 96 LEU A CA 1
ATOM 728 C C . LEU A 1 96 ? 3.417 9.581 6.720 1.00 94.94 96 LEU A C 1
ATOM 730 O O . LEU A 1 96 ? 2.828 9.674 7.798 1.00 94.94 96 LEU A O 1
ATOM 734 N N . ALA A 1 97 ? 3.073 10.325 5.667 1.00 94.88 97 ALA A N 1
ATOM 735 C CA . ALA A 1 97 ? 1.972 11.289 5.693 1.00 94.88 97 ALA A CA 1
ATOM 736 C C . ALA A 1 97 ? 0.603 10.643 6.012 1.00 94.88 97 ALA A C 1
ATOM 738 O O . ALA A 1 97 ? -0.023 11.044 7.000 1.00 94.88 97 ALA A O 1
ATOM 739 N N . PRO A 1 98 ? 0.132 9.614 5.275 1.00 94.56 98 PRO A N 1
ATOM 740 C CA . PRO A 1 98 ? -1.121 8.938 5.603 1.00 94.56 98 PRO A CA 1
ATOM 741 C C . PRO A 1 98 ? -1.042 8.195 6.942 1.00 94.56 98 PRO A C 1
ATOM 743 O O . PRO A 1 98 ? -2.034 8.147 7.666 1.00 94.56 98 PRO A O 1
ATOM 746 N N . TRP A 1 99 ? 0.131 7.687 7.338 1.00 95.31 99 TRP A N 1
ATOM 747 C CA . TRP A 1 99 ? 0.328 7.107 8.669 1.00 95.31 99 TRP A CA 1
ATOM 748 C C . TRP A 1 99 ? 0.069 8.117 9.790 1.00 95.31 99 TRP A C 1
ATOM 750 O O . TRP A 1 99 ? -0.669 7.813 10.729 1.00 95.31 99 TRP A O 1
ATOM 760 N N . ALA A 1 100 ? 0.625 9.326 9.690 1.00 95.12 100 ALA A N 1
ATOM 761 C CA . ALA A 1 100 ? 0.430 10.371 10.691 1.00 95.12 100 ALA A CA 1
ATOM 762 C C . ALA A 1 100 ? -1.051 10.773 10.806 1.00 95.12 100 ALA A C 1
ATOM 764 O O . ALA A 1 100 ? -1.568 10.929 11.915 1.00 95.12 100 ALA A O 1
ATOM 765 N N . LEU A 1 101 ? -1.752 10.866 9.673 1.00 94.50 101 LEU A N 1
ATOM 766 C CA . LEU A 1 101 ? -3.187 11.158 9.617 1.00 94.50 101 LEU A CA 1
ATOM 767 C C . LEU A 1 101 ? -4.042 10.037 10.224 1.00 94.50 101 LEU A C 1
ATOM 769 O O . LEU A 1 101 ? -4.970 10.313 10.987 1.00 94.50 101 LEU A O 1
ATOM 773 N N . VAL A 1 102 ? -3.703 8.773 9.963 1.00 92.00 102 VAL A N 1
ATOM 774 C CA . VAL A 1 102 ? -4.363 7.623 10.600 1.00 92.00 102 VAL A CA 1
ATOM 775 C C . VAL A 1 102 ? -4.114 7.616 12.108 1.00 92.00 102 VAL A C 1
ATOM 777 O O . VAL A 1 102 ? -5.037 7.370 12.881 1.00 92.00 102 VAL A O 1
ATOM 780 N N . GLN A 1 103 ? -2.906 7.949 12.560 1.00 91.94 103 GLN A N 1
ATOM 781 C CA . GLN A 1 103 ? -2.627 8.063 13.992 1.00 91.94 103 GLN A CA 1
ATOM 782 C C . GLN A 1 103 ? -3.409 9.199 14.649 1.00 91.94 103 GLN A C 1
ATOM 784 O O . GLN A 1 103 ? -3.903 9.048 15.769 1.00 91.94 103 GLN A O 1
ATOM 789 N N . LEU A 1 104 ? -3.569 10.322 13.950 1.00 91.06 104 LEU A N 1
ATOM 790 C CA . LEU A 1 104 ? -4.431 11.409 14.396 1.00 91.06 104 LEU A CA 1
ATOM 791 C C . LEU A 1 104 ? -5.892 10.944 14.503 1.00 91.06 104 LEU A C 1
ATOM 793 O O . LEU A 1 104 ? -6.519 11.193 15.530 1.00 91.06 104 LEU A O 1
ATOM 797 N N . HIS A 1 105 ? -6.408 10.207 13.512 1.00 89.19 105 HIS A N 1
ATOM 798 C CA . HIS A 1 105 ? -7.733 9.579 13.585 1.00 89.19 105 HIS A CA 1
ATOM 799 C C . HIS A 1 105 ? -7.866 8.682 14.824 1.00 89.19 105 HIS A C 1
ATOM 801 O O . HIS A 1 105 ? -8.789 8.870 15.612 1.00 89.19 105 HIS A O 1
ATOM 807 N N . VAL A 1 106 ? -6.928 7.756 15.050 1.00 87.44 106 VAL A N 1
ATOM 808 C CA . VAL A 1 106 ? -6.977 6.820 16.189 1.00 87.44 106 VAL A CA 1
ATOM 809 C C . VAL A 1 106 ? -6.994 7.565 17.529 1.00 87.44 106 VAL A C 1
ATOM 811 O O . VAL A 1 106 ? -7.751 7.198 18.432 1.00 87.44 106 VAL A O 1
ATOM 814 N N . ARG A 1 107 ? -6.199 8.635 17.655 1.00 86.50 107 ARG A N 1
ATOM 815 C CA . ARG A 1 107 ? -6.162 9.484 18.856 1.00 86.50 107 ARG A CA 1
ATOM 816 C C . ARG A 1 107 ? -7.476 10.232 19.080 1.00 86.50 107 ARG A C 1
ATOM 818 O O . ARG A 1 107 ? -7.965 10.259 20.208 1.00 86.50 107 ARG A O 1
ATOM 825 N N . LEU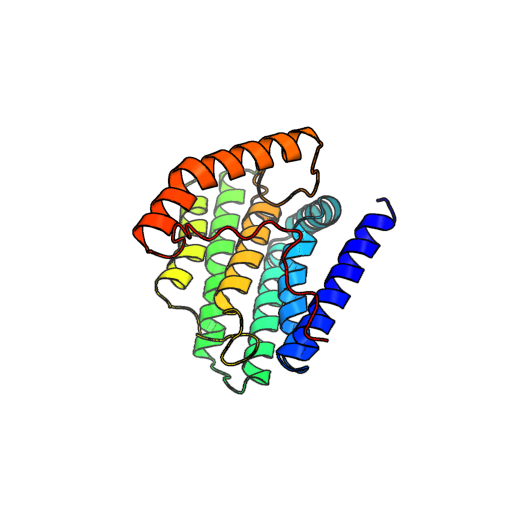 A 1 108 ? -8.046 10.821 18.029 1.00 84.88 108 LEU A N 1
ATOM 826 C CA . LEU A 1 108 ? -9.279 11.612 18.110 1.00 84.88 108 LEU A CA 1
ATOM 827 C C . LEU A 1 108 ? -10.509 10.741 18.377 1.00 84.88 108 LEU A C 1
ATOM 829 O O . LEU A 1 108 ? -11.337 11.088 19.214 1.00 84.88 108 LEU A O 1
ATOM 833 N N . SER A 1 109 ? -10.599 9.578 17.734 1.00 77.25 109 SER A N 1
ATOM 834 C CA . SER A 1 109 ? -11.726 8.652 17.883 1.00 77.25 109 SER A CA 1
ATOM 835 C C . SER A 1 109 ? -11.677 7.836 19.183 1.00 77.25 109 SER A C 1
ATOM 837 O O . SER A 1 109 ? -12.564 7.017 19.421 1.00 77.25 109 SER A O 1
ATOM 839 N N . ARG A 1 110 ? -10.629 8.000 20.016 1.00 70.00 110 ARG A N 1
ATOM 840 C CA . ARG A 1 110 ? -10.353 7.203 21.235 1.00 70.00 110 ARG A CA 1
ATOM 841 C C . ARG A 1 110 ? -10.530 5.687 21.028 1.00 70.00 110 ARG A C 1
ATOM 843 O O . ARG A 1 110 ? -10.899 4.969 21.955 1.00 70.00 110 ARG A O 1
ATOM 850 N N . GLY A 1 111 ? -10.302 5.208 19.803 1.00 59.38 111 GLY A N 1
ATOM 851 C CA . GLY A 1 111 ? -10.500 3.813 19.405 1.00 59.38 111 GLY A CA 1
ATOM 852 C C . GLY A 1 111 ? -11.935 3.276 19.511 1.00 59.38 111 GLY A C 1
ATOM 853 O O . GLY A 1 111 ? -12.085 2.060 19.576 1.00 59.38 111 GLY A O 1
ATOM 854 N N . ARG A 1 112 ? -12.966 4.135 19.582 1.00 55.84 112 ARG A N 1
ATOM 855 C CA . ARG A 1 112 ? -14.352 3.710 19.859 1.00 55.84 112 ARG A CA 1
ATOM 856 C C . ARG A 1 112 ? -15.282 3.614 18.654 1.00 55.84 112 ARG A C 1
ATOM 858 O O . ARG A 1 112 ? -16.252 2.886 18.770 1.00 55.84 112 ARG A O 1
ATOM 865 N N . ASP A 1 113 ? -14.992 4.269 17.529 1.00 54.94 113 ASP A N 1
ATOM 866 C CA . ASP A 1 113 ? -15.920 4.301 16.392 1.00 54.94 113 ASP A CA 1
ATOM 867 C C . ASP A 1 113 ? -15.201 4.226 15.036 1.00 54.94 113 ASP A C 1
ATOM 869 O O . ASP A 1 113 ? -14.335 5.047 14.732 1.00 54.94 113 ASP A O 1
ATOM 873 N N . ALA A 1 114 ? -15.640 3.292 14.184 1.00 57.72 114 ALA A N 1
ATOM 874 C CA . ALA A 1 114 ? -15.251 3.147 12.776 1.00 57.72 114 ALA A CA 1
ATOM 875 C C . ALA A 1 114 ? -15.937 4.190 11.864 1.00 57.72 114 ALA A C 1
ATOM 877 O O . ALA A 1 114 ? -16.311 3.904 10.727 1.00 57.72 114 ALA A O 1
ATOM 878 N N . ARG A 1 115 ? -16.165 5.407 12.370 1.00 67.75 115 ARG A N 1
ATOM 879 C CA . ARG A 1 115 ? -16.764 6.492 11.585 1.00 67.75 115 ARG A CA 1
ATOM 880 C C . ARG A 1 115 ? -15.701 7.121 10.693 1.00 67.75 115 ARG A C 1
ATOM 882 O O . ARG A 1 115 ? -14.571 7.352 11.126 1.00 67.75 115 ARG A O 1
ATOM 889 N N . LEU A 1 116 ? -16.078 7.456 9.461 1.00 70.19 116 LEU A N 1
ATOM 890 C CA . LEU A 1 116 ? -15.233 8.270 8.594 1.00 70.19 116 LEU A CA 1
ATOM 891 C C . LEU A 1 116 ? -15.022 9.644 9.236 1.00 70.19 116 LEU A C 1
ATOM 893 O O . LEU A 1 116 ? -15.964 10.416 9.400 1.00 70.19 116 LEU A O 1
ATOM 897 N N . THR A 1 117 ? -13.777 9.949 9.597 1.00 83.94 117 THR A N 1
ATOM 898 C CA . THR A 1 117 ? -13.380 11.281 10.065 1.00 83.94 117 THR A CA 1
ATOM 899 C C . THR A 1 117 ? -12.550 11.992 9.003 1.00 83.94 117 THR A C 1
ATOM 901 O O . THR A 1 117 ? -11.957 11.358 8.129 1.00 83.94 117 THR A O 1
ATOM 904 N N . VAL A 1 118 ? -12.458 13.321 9.102 1.00 88.75 118 VAL A N 1
ATOM 905 C CA . VAL A 1 118 ? -11.663 14.143 8.175 1.00 88.75 118 VAL A CA 1
ATOM 906 C C . VAL A 1 118 ? -10.201 13.667 8.067 1.00 88.75 118 VAL A C 1
ATOM 908 O O . VAL A 1 118 ? -9.738 13.493 6.943 1.00 88.75 118 VAL A O 1
ATOM 911 N N . PRO A 1 119 ? -9.473 13.351 9.163 1.00 90.06 119 PRO A N 1
ATOM 912 C CA . PRO A 1 119 ? -8.123 12.792 9.051 1.00 90.06 119 PRO A CA 1
ATOM 913 C C . PRO A 1 119 ? -8.058 11.471 8.278 1.00 90.06 119 PRO A C 1
ATOM 915 O O . PRO A 1 119 ? -7.103 11.243 7.542 1.00 90.06 119 PRO A O 1
ATOM 918 N N . LEU A 1 120 ? -9.069 10.608 8.414 1.00 88.56 120 LEU A N 1
ATOM 919 C CA . LEU A 1 120 ? -9.112 9.333 7.701 1.00 88.56 120 LEU A CA 1
ATOM 920 C C . LEU A 1 120 ? -9.353 9.541 6.198 1.00 88.56 120 LEU A C 1
ATOM 922 O O . LEU A 1 120 ? -8.679 8.918 5.384 1.00 88.56 120 LEU A O 1
ATOM 926 N N . LEU A 1 121 ? -10.251 10.462 5.833 1.00 89.69 121 LEU A N 1
ATOM 927 C CA . LEU A 1 121 ? -10.472 10.876 4.442 1.00 89.69 121 LEU A CA 1
ATOM 928 C C . LEU A 1 121 ? -9.201 11.459 3.816 1.00 89.69 121 LEU A C 1
ATOM 930 O O . LEU A 1 121 ? -8.827 11.082 2.707 1.00 89.69 121 LEU A O 1
ATOM 934 N N . LEU A 1 122 ? -8.503 12.331 4.546 1.00 92.75 122 LEU A N 1
ATOM 935 C CA . LEU A 1 122 ? -7.228 12.887 4.097 1.00 92.75 122 LEU A CA 1
ATOM 936 C C . LEU A 1 122 ? -6.160 11.799 3.946 1.00 92.75 122 LEU A C 1
ATOM 938 O O . LEU A 1 122 ? -5.398 11.841 2.988 1.00 92.75 122 LEU A O 1
ATOM 942 N N . ALA A 1 123 ? -6.119 10.798 4.831 1.00 92.44 123 ALA A N 1
ATOM 943 C CA . ALA A 1 123 ? -5.185 9.681 4.700 1.00 92.44 123 ALA A CA 1
ATOM 944 C C . ALA A 1 123 ? -5.437 8.870 3.420 1.00 92.44 123 ALA A C 1
ATOM 946 O O . ALA A 1 123 ? -4.485 8.503 2.731 1.00 92.44 123 ALA A O 1
ATOM 947 N N . ILE A 1 124 ? -6.707 8.628 3.077 1.00 90.31 124 ILE A N 1
ATOM 948 C CA . ILE A 1 124 ? -7.096 7.975 1.819 1.00 90.31 124 ILE A CA 1
ATOM 949 C C . ILE A 1 124 ? -6.646 8.826 0.626 1.00 90.31 124 ILE A C 1
ATOM 951 O O . ILE A 1 124 ? -5.986 8.310 -0.274 1.00 90.31 124 ILE A O 1
ATOM 955 N N . ALA A 1 125 ? -6.927 10.131 0.642 1.00 91.44 125 ALA A N 1
ATOM 956 C CA . ALA A 1 125 ? -6.512 11.045 -0.422 1.00 91.44 125 ALA A CA 1
ATOM 957 C C . ALA A 1 125 ? -4.980 11.102 -0.577 1.00 91.44 125 ALA A C 1
ATOM 959 O O . ALA A 1 125 ? -4.479 11.061 -1.696 1.00 91.44 125 ALA A O 1
ATOM 960 N N . CYS A 1 126 ? -4.227 11.123 0.527 1.00 93.44 126 CYS A N 1
ATOM 961 C CA . CYS A 1 126 ? -2.762 11.097 0.516 1.00 93.44 126 CYS A CA 1
ATOM 962 C C . CYS A 1 126 ? -2.180 9.794 -0.045 1.00 93.44 126 CYS A C 1
ATOM 964 O O . CYS A 1 126 ? -1.078 9.822 -0.585 1.00 93.44 126 CYS A O 1
ATOM 966 N N . LEU A 1 127 ? -2.882 8.666 0.074 1.00 91.62 127 LEU A N 1
ATOM 967 C CA . LEU A 1 127 ? -2.457 7.408 -0.543 1.00 91.62 127 LEU A CA 1
ATOM 968 C C . LEU A 1 127 ? -2.822 7.348 -2.026 1.00 91.62 127 LEU A C 1
ATOM 970 O O . LEU A 1 127 ? -2.019 6.884 -2.833 1.00 91.62 127 LEU A O 1
ATOM 974 N N . TRP A 1 128 ? -4.018 7.804 -2.388 1.00 91.56 128 TRP A N 1
ATOM 975 C CA . TRP A 1 128 ? -4.541 7.658 -3.743 1.00 91.56 128 TRP A CA 1
ATOM 976 C C . TRP A 1 128 ? -4.011 8.724 -4.710 1.00 91.56 128 TRP A C 1
ATOM 978 O O . TRP A 1 128 ? -3.468 8.388 -5.761 1.00 91.56 128 TRP A O 1
ATOM 988 N N . LEU A 1 129 ? -4.103 10.005 -4.343 1.00 91.25 129 LEU A N 1
ATOM 989 C CA . LEU A 1 129 ? -3.830 11.119 -5.255 1.00 91.25 129 LEU A CA 1
ATOM 990 C C . LEU A 1 129 ? -2.398 11.107 -5.825 1.00 91.25 129 LEU A C 1
ATOM 992 O O . LEU A 1 129 ? -2.257 11.295 -7.030 1.00 91.25 129 LEU A O 1
ATOM 996 N N . PRO A 1 130 ? -1.329 10.846 -5.039 1.00 91.06 130 PRO A N 1
ATOM 997 C CA . PRO A 1 130 ? 0.034 10.807 -5.575 1.00 91.06 130 PRO A CA 1
ATOM 998 C C . PRO A 1 130 ? 0.278 9.704 -6.608 1.00 91.06 130 PRO A C 1
ATOM 1000 O O . PRO A 1 130 ? 1.169 9.853 -7.445 1.00 91.06 130 PRO A O 1
ATOM 1003 N N . ILE A 1 131 ? -0.480 8.603 -6.542 1.00 88.44 131 ILE A N 1
ATOM 1004 C CA . ILE A 1 131 ? -0.427 7.545 -7.557 1.00 88.44 131 ILE A CA 1
ATOM 1005 C C . ILE A 1 131 ? -1.071 8.059 -8.845 1.00 88.44 131 ILE A C 1
ATOM 1007 O O . ILE A 1 131 ? -0.448 7.970 -9.900 1.00 88.44 131 ILE A O 1
ATOM 1011 N N . GLU A 1 132 ? -2.269 8.638 -8.738 1.00 87.88 132 GLU A N 1
ATOM 1012 C CA . GLU A 1 132 ? -3.070 9.092 -9.881 1.00 87.88 132 GLU A CA 1
ATOM 1013 C C . GLU A 1 132 ? -2.366 10.188 -10.692 1.00 87.88 132 GLU A C 1
ATOM 1015 O O . GLU A 1 132 ? -2.287 10.118 -11.914 1.00 87.88 132 GLU A O 1
ATOM 1020 N N . ILE A 1 133 ? -1.777 11.178 -10.015 1.00 91.06 133 ILE A N 1
ATOM 1021 C CA . ILE A 1 133 ? -1.073 12.285 -10.685 1.00 91.06 133 ILE A CA 1
ATOM 1022 C C . ILE A 1 133 ? 0.358 11.922 -11.117 1.00 91.06 133 ILE A C 1
ATOM 1024 O O . ILE A 1 133 ? 1.096 12.790 -11.580 1.00 91.06 133 ILE A O 1
ATOM 1028 N N . GLY A 1 134 ? 0.791 10.672 -10.913 1.00 87.81 134 GLY A N 1
ATOM 1029 C CA . GLY A 1 134 ? 2.137 10.221 -11.273 1.00 87.81 134 GLY A CA 1
ATOM 1030 C C . GLY A 1 134 ? 3.260 10.881 -10.464 1.00 87.81 134 GLY A C 1
ATOM 1031 O O . GLY A 1 134 ? 4.374 11.027 -10.964 1.00 87.81 134 GLY A O 1
ATOM 1032 N N . LEU A 1 135 ? 2.994 11.289 -9.217 1.00 89.88 135 LEU A N 1
ATOM 1033 C CA . LEU A 1 135 ? 3.994 11.931 -8.350 1.00 89.88 135 LEU A CA 1
ATOM 1034 C C . LEU A 1 135 ? 5.074 10.944 -7.880 1.00 89.88 135 LEU A C 1
ATOM 1036 O O . LEU A 1 135 ? 6.193 11.343 -7.548 1.00 89.88 135 LEU A O 1
ATOM 1040 N N . LEU A 1 136 ? 4.729 9.656 -7.809 1.00 89.69 136 LEU A N 1
ATOM 1041 C CA . LEU A 1 136 ? 5.638 8.610 -7.357 1.00 89.69 136 LEU A CA 1
ATOM 1042 C C . LEU A 1 136 ? 6.626 8.178 -8.454 1.00 89.69 136 LEU A C 1
ATOM 1044 O O . LEU A 1 136 ? 6.284 8.192 -9.635 1.00 89.69 136 LEU A O 1
ATOM 1048 N N . PRO A 1 137 ? 7.840 7.735 -8.075 1.00 86.94 137 PRO A N 1
ATOM 1049 C CA . PRO A 1 137 ? 8.848 7.279 -9.026 1.00 86.94 137 PRO A CA 1
ATOM 1050 C C . PRO A 1 137 ? 8.323 6.170 -9.944 1.00 86.94 137 PRO A C 1
ATOM 1052 O O . PRO A 1 137 ? 7.741 5.187 -9.479 1.00 86.94 137 PRO A O 1
ATOM 1055 N N . ALA A 1 138 ? 8.588 6.305 -11.245 1.00 85.38 138 ALA A N 1
ATOM 1056 C CA . ALA A 1 138 ? 8.195 5.350 -12.277 1.00 85.38 138 ALA A CA 1
ATOM 1057 C C . ALA A 1 138 ? 9.106 4.106 -12.290 1.00 85.38 138 ALA A C 1
ATOM 1059 O O . ALA A 1 138 ? 9.729 3.777 -13.295 1.00 85.38 138 ALA A O 1
ATOM 1060 N N . LEU A 1 139 ? 9.201 3.414 -11.154 1.00 84.62 139 LEU A N 1
ATOM 1061 C CA . LEU A 1 139 ? 9.903 2.140 -11.039 1.00 84.62 139 LEU A CA 1
ATOM 1062 C C . LEU A 1 139 ? 8.920 0.993 -11.288 1.00 84.62 139 LEU A C 1
ATOM 1064 O O . LEU A 1 139 ? 7.864 0.931 -10.654 1.00 84.62 139 LEU A O 1
ATOM 1068 N N . LYS A 1 140 ? 9.275 0.067 -12.181 1.00 83.88 140 LYS A N 1
ATOM 1069 C CA . LYS A 1 140 ? 8.502 -1.149 -12.472 1.00 83.88 140 LYS A CA 1
ATOM 1070 C C . LYS A 1 140 ? 9.309 -2.386 -12.105 1.00 83.88 140 LYS A C 1
ATOM 1072 O O . LYS A 1 140 ? 10.514 -2.425 -12.348 1.00 83.88 140 LYS A O 1
ATOM 1077 N N . LEU A 1 141 ? 8.640 -3.384 -11.529 1.00 73.81 141 LEU A N 1
ATOM 1078 C CA . LEU A 1 141 ? 9.238 -4.678 -11.215 1.00 73.81 141 LEU A CA 1
ATOM 1079 C C . LEU A 1 141 ? 8.469 -5.796 -11.918 1.00 73.81 141 LEU A C 1
ATOM 1081 O O . LEU A 1 141 ? 7.275 -5.964 -11.644 1.00 73.81 141 LEU A O 1
ATOM 1085 N N . PRO A 1 142 ? 9.122 -6.575 -12.797 1.00 70.38 142 PRO A N 1
ATOM 1086 C CA . PRO A 1 142 ? 10.456 -6.368 -13.395 1.00 70.38 142 PRO A CA 1
ATOM 1087 C C . PRO A 1 142 ? 10.491 -5.253 -14.459 1.00 70.38 142 PRO A C 1
ATOM 1089 O O . PRO A 1 142 ? 9.464 -4.659 -14.786 1.00 70.38 142 PRO A O 1
ATOM 1092 N N . SER A 1 143 ? 11.681 -4.925 -14.972 1.00 68.62 143 SER A N 1
ATOM 1093 C CA . SER A 1 143 ? 11.874 -3.818 -15.918 1.00 68.62 143 SER A CA 1
ATOM 1094 C C . SER A 1 143 ? 11.065 -3.993 -17.217 1.00 68.62 143 SER A C 1
ATOM 1096 O O . SER A 1 143 ? 10.771 -5.102 -17.654 1.00 68.62 143 SER A O 1
ATOM 1098 N N . GLU A 1 144 ? 10.668 -2.866 -17.815 1.00 66.12 144 GLU A N 1
ATOM 1099 C CA . GLU A 1 144 ? 9.911 -2.714 -19.076 1.00 66.12 144 GLU A CA 1
ATOM 1100 C C . GLU A 1 144 ? 8.456 -3.218 -19.116 1.00 66.12 144 GLU A C 1
ATOM 1102 O O . GLU A 1 144 ? 7.592 -2.500 -19.625 1.00 66.12 144 GLU A O 1
ATOM 1107 N N . ARG A 1 145 ? 8.134 -4.385 -18.545 1.00 66.38 145 ARG A N 1
ATOM 1108 C CA . ARG A 1 145 ? 6.770 -4.973 -18.578 1.00 66.38 145 ARG A CA 1
ATOM 1109 C C . ARG A 1 145 ? 6.182 -5.308 -17.206 1.00 66.38 145 ARG A C 1
ATOM 1111 O O . ARG A 1 145 ? 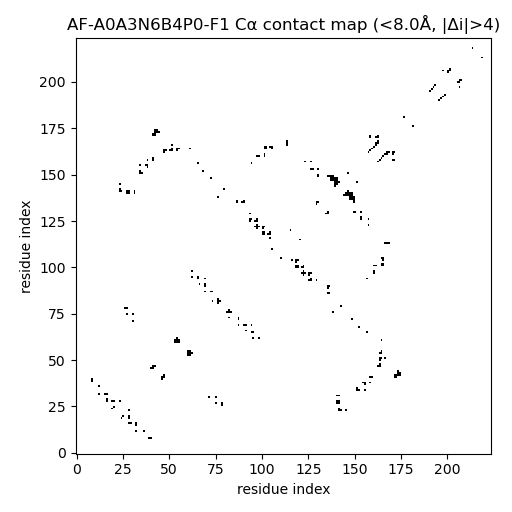5.128 -5.932 -17.122 1.00 66.38 145 ARG A O 1
ATOM 1118 N N . GLY A 1 146 ? 6.852 -4.910 -16.132 1.00 71.75 146 GLY A N 1
ATOM 1119 C CA . GLY A 1 146 ? 6.419 -5.217 -14.777 1.00 71.75 146 GLY A CA 1
ATOM 1120 C C . GLY A 1 146 ? 5.386 -4.274 -14.181 1.00 71.75 146 GLY A C 1
ATOM 1121 O O . GLY A 1 146 ? 4.993 -3.256 -14.757 1.00 71.75 146 GLY A O 1
ATOM 1122 N N . VAL A 1 147 ? 4.984 -4.618 -12.961 1.00 78.50 147 VAL A N 1
ATOM 1123 C CA . VAL A 1 147 ? 4.012 -3.859 -12.175 1.00 78.50 147 VAL A CA 1
ATOM 1124 C C . VAL A 1 147 ? 4.695 -2.615 -11.592 1.00 78.50 147 VAL A C 1
ATOM 1126 O O . VAL A 1 147 ? 5.810 -2.725 -11.069 1.00 78.50 147 VAL A O 1
ATOM 1129 N N . PRO A 1 148 ? 4.064 -1.426 -11.646 1.00 85.88 148 PRO A N 1
ATOM 1130 C CA . PRO A 1 148 ? 4.601 -0.239 -10.995 1.00 85.88 148 PRO A CA 1
ATOM 1131 C C . PRO A 1 148 ? 4.719 -0.441 -9.479 1.00 85.88 148 PRO A C 1
ATOM 1133 O O . PRO A 1 148 ? 3.737 -0.732 -8.792 1.00 85.88 148 PRO A O 1
ATOM 1136 N N . VAL A 1 149 ? 5.917 -0.235 -8.931 1.00 86.88 149 VAL A N 1
ATOM 1137 C CA . VAL A 1 149 ? 6.190 -0.413 -7.494 1.00 86.88 149 VAL A CA 1
ATOM 1138 C C . VAL A 1 149 ? 5.383 0.565 -6.648 1.00 86.88 149 VAL A C 1
ATOM 1140 O O . VAL A 1 149 ? 4.972 0.227 -5.543 1.00 86.88 149 VAL A O 1
ATOM 1143 N N . SER A 1 150 ? 5.095 1.751 -7.185 1.00 85.75 150 SER A N 1
ATOM 1144 C CA . SER A 1 150 ? 4.218 2.749 -6.567 1.00 85.75 150 SER A CA 1
ATOM 1145 C C . SER A 1 150 ? 2.839 2.189 -6.209 1.00 85.75 150 SER A C 1
ATOM 1147 O O . SER A 1 150 ? 2.330 2.461 -5.124 1.00 85.75 150 SER A O 1
ATOM 1149 N N . HIS A 1 151 ? 2.265 1.351 -7.076 1.00 87.00 151 HIS A N 1
ATOM 1150 C CA . HIS A 1 151 ? 0.951 0.750 -6.856 1.00 87.00 151 HIS A CA 1
ATOM 1151 C C . HIS A 1 151 ? 1.019 -0.349 -5.793 1.00 87.00 151 HIS A C 1
ATOM 1153 O O . HIS A 1 151 ? 0.158 -0.416 -4.920 1.00 87.00 151 HIS A O 1
ATOM 1159 N N . LEU A 1 152 ? 2.074 -1.171 -5.817 1.00 88.12 152 LEU A N 1
ATOM 1160 C CA . LEU A 1 152 ? 2.308 -2.199 -4.798 1.00 88.12 152 LEU A CA 1
ATOM 1161 C C . LEU A 1 152 ? 2.526 -1.576 -3.414 1.00 88.12 152 LEU A C 1
ATOM 1163 O O . LEU A 1 152 ? 1.933 -2.023 -2.435 1.00 88.12 152 LEU A O 1
ATOM 1167 N N . LEU A 1 153 ? 3.330 -0.512 -3.338 1.00 89.88 153 LEU A N 1
ATOM 1168 C CA . LEU A 1 153 ? 3.545 0.261 -2.116 1.00 89.88 153 LEU A CA 1
ATOM 1169 C C . LEU A 1 153 ? 2.231 0.821 -1.583 1.00 89.88 153 LEU A C 1
ATOM 1171 O O . LEU A 1 153 ? 1.914 0.596 -0.417 1.00 89.88 153 LEU A O 1
ATOM 1175 N N . GLY A 1 154 ? 1.467 1.513 -2.430 1.00 88.69 154 GLY A N 1
ATOM 1176 C CA . GLY A 1 154 ? 0.185 2.096 -2.049 1.00 88.69 154 GLY A CA 1
ATOM 1177 C C . GLY A 1 154 ? -0.803 1.052 -1.551 1.00 88.69 154 GLY A C 1
ATOM 1178 O O . GLY A 1 154 ? -1.408 1.239 -0.500 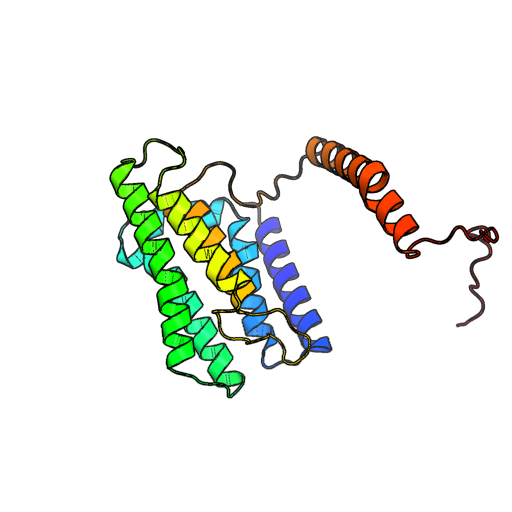1.00 88.69 154 GLY A O 1
ATOM 1179 N N . LEU A 1 155 ? -0.913 -0.081 -2.246 1.00 88.88 155 LEU A N 1
ATOM 1180 C CA . LEU A 1 155 ? -1.818 -1.166 -1.875 1.00 88.88 155 LEU A CA 1
ATOM 1181 C C . LEU A 1 155 ? -1.448 -1.792 -0.524 1.00 88.88 155 LEU A C 1
ATOM 1183 O O . LEU A 1 155 ? -2.296 -1.895 0.363 1.00 88.88 155 LEU A O 1
ATOM 1187 N N . VAL A 1 156 ? -0.184 -2.190 -0.344 1.00 89.56 156 VAL A N 1
ATOM 1188 C CA . VAL A 1 156 ? 0.269 -2.830 0.902 1.00 89.56 156 VAL A CA 1
ATOM 1189 C C . VAL A 1 156 ? 0.197 -1.847 2.072 1.00 89.56 156 VAL A C 1
ATOM 1191 O O . VAL A 1 156 ? -0.241 -2.226 3.162 1.00 89.56 156 VAL A O 1
ATOM 1194 N N . ALA A 1 157 ? 0.572 -0.583 1.849 1.00 90.81 157 ALA A N 1
ATOM 1195 C CA . ALA A 1 157 ? 0.484 0.470 2.855 1.00 90.81 157 ALA A CA 1
ATOM 1196 C C . ALA A 1 157 ? -0.969 0.792 3.224 1.00 90.81 157 ALA A C 1
ATOM 1198 O O . ALA A 1 157 ? -1.262 0.918 4.410 1.00 90.81 157 ALA A O 1
ATOM 1199 N N . ALA A 1 158 ? -1.881 0.879 2.252 1.00 90.00 158 ALA A N 1
ATOM 1200 C CA . ALA A 1 158 ? -3.301 1.124 2.494 1.00 90.00 158 ALA A CA 1
ATOM 1201 C C . ALA A 1 158 ? -3.922 0.004 3.331 1.00 90.00 158 ALA A C 1
ATOM 1203 O O . ALA A 1 158 ? -4.533 0.281 4.365 1.00 90.00 158 ALA A O 1
ATOM 1204 N N . LEU A 1 159 ? -3.715 -1.257 2.939 1.00 88.25 159 LEU A N 1
ATOM 1205 C CA . LEU A 1 159 ? -4.191 -2.399 3.720 1.00 88.25 159 LEU A CA 1
ATOM 1206 C C . LEU A 1 159 ? -3.627 -2.354 5.137 1.00 88.25 159 LEU A C 1
ATOM 1208 O O . LEU A 1 159 ? -4.392 -2.386 6.096 1.00 88.25 159 LEU A O 1
ATOM 1212 N N . TYR A 1 160 ? -2.320 -2.148 5.288 1.00 89.50 160 TYR A N 1
ATOM 1213 C CA . TYR A 1 160 ? -1.706 -2.100 6.610 1.00 89.50 160 TYR A CA 1
ATOM 1214 C C . TYR A 1 160 ? -2.288 -0.965 7.464 1.00 89.50 160 TYR A C 1
ATOM 1216 O O . TYR A 1 160 ? -2.719 -1.176 8.599 1.00 89.50 160 TYR A O 1
ATOM 1224 N N . LEU A 1 161 ? -2.353 0.250 6.927 1.00 90.44 161 LEU A N 1
ATOM 1225 C CA . LEU A 1 161 ? -2.834 1.415 7.660 1.00 90.44 161 LEU A CA 1
ATOM 1226 C C . LEU A 1 161 ? -4.299 1.276 8.061 1.00 90.44 161 LEU A C 1
ATOM 1228 O O . LEU A 1 161 ? -4.639 1.532 9.215 1.00 90.44 161 LEU A O 1
ATOM 1232 N N . PHE A 1 162 ? -5.166 0.834 7.159 1.00 88.69 162 PHE A N 1
ATOM 1233 C CA . PHE A 1 162 ? -6.599 0.788 7.427 1.00 88.69 162 PHE A CA 1
ATOM 1234 C C . PHE A 1 162 ? -7.027 -0.482 8.163 1.00 88.69 162 PHE A C 1
ATOM 1236 O O . PHE A 1 162 ? -7.821 -0.419 9.104 1.00 88.69 162 PHE A O 1
ATOM 1243 N N . GLN A 1 163 ? -6.460 -1.630 7.800 1.00 86.06 163 GLN A N 1
ATOM 1244 C CA . GLN A 1 163 ? -6.779 -2.911 8.419 1.00 86.06 163 GLN A CA 1
ATOM 1245 C C . GLN A 1 163 ? -6.057 -3.086 9.756 1.00 86.06 163 GLN A C 1
ATOM 1247 O O . GLN A 1 163 ? -6.657 -3.616 10.691 1.00 86.06 163 GLN A O 1
ATOM 1252 N N . VAL A 1 164 ? -4.798 -2.659 9.899 1.00 87.06 164 VAL A N 1
ATOM 1253 C CA . VAL A 1 164 ? -4.004 -2.890 11.121 1.00 87.06 164 VAL A CA 1
ATOM 1254 C C . VAL A 1 164 ? -4.018 -1.683 12.057 1.00 87.06 164 VAL A C 1
ATOM 1256 O O . VAL A 1 164 ? -4.292 -1.849 13.248 1.00 87.06 164 VAL A O 1
ATOM 1259 N N . VAL A 1 165 ? -3.731 -0.480 11.555 1.00 88.12 165 VAL A N 1
ATOM 1260 C CA . VAL A 1 165 ? -3.569 0.706 12.418 1.00 88.12 165 VAL A CA 1
ATOM 1261 C C . VAL A 1 165 ? -4.920 1.334 12.772 1.00 88.12 165 VAL A C 1
ATOM 1263 O O . VAL A 1 165 ? -5.236 1.452 13.954 1.00 88.12 165 VAL A O 1
ATOM 1266 N N . ALA A 1 166 ? -5.740 1.675 11.774 1.00 85.88 166 ALA A N 1
ATOM 1267 C CA . ALA A 1 166 ? -7.076 2.246 11.966 1.00 85.88 166 ALA A CA 1
ATOM 1268 C C . ALA A 1 166 ? -8.108 1.208 12.438 1.00 85.88 166 ALA A C 1
ATOM 1270 O O . ALA A 1 166 ? -9.118 1.576 13.027 1.00 85.88 166 ALA A O 1
ATOM 1271 N N . ARG A 1 167 ? -7.836 -0.087 12.210 1.00 84.38 167 ARG A N 1
ATOM 1272 C CA . ARG A 1 167 ? -8.694 -1.220 12.598 1.00 84.38 167 ARG A CA 1
ATOM 1273 C C . ARG A 1 167 ? -10.113 -1.125 12.035 1.00 84.38 167 ARG A C 1
ATOM 1275 O O . ARG A 1 167 ? -11.061 -1.511 12.713 1.00 84.38 167 ARG A O 1
ATOM 1282 N N . LEU A 1 168 ? -10.252 -0.656 10.797 1.00 77.75 168 LEU A N 1
ATOM 1283 C CA . LEU A 1 168 ? -11.548 -0.643 10.127 1.00 77.75 168 LEU A CA 1
ATOM 1284 C C . LEU A 1 168 ? -12.065 -2.083 9.994 1.00 77.75 168 LEU A C 1
ATOM 1286 O O . LEU A 1 168 ? -11.370 -2.970 9.486 1.00 77.75 168 LEU A O 1
ATOM 1290 N N . GLU A 1 169 ? -13.264 -2.329 10.513 1.00 68.19 169 GLU A N 1
ATOM 1291 C CA . GLU A 1 169 ? -13.937 -3.619 10.388 1.00 68.19 169 GLU A CA 1
ATOM 1292 C C . GLU A 1 169 ? -14.424 -3.813 8.946 1.00 68.19 169 GLU A C 1
ATOM 1294 O O . GLU A 1 169 ? -14.802 -2.857 8.276 1.00 68.19 169 GLU A O 1
ATOM 1299 N N . GLY A 1 170 ? -14.350 -5.044 8.435 1.00 64.19 170 GLY A N 1
ATOM 1300 C CA . GLY A 1 170 ? -14.724 -5.358 7.048 1.00 64.19 170 GLY A CA 1
ATOM 1301 C C . GLY A 1 170 ? -13.698 -4.965 5.974 1.00 64.19 170 GLY A C 1
ATOM 1302 O O . GLY A 1 170 ? -13.897 -5.301 4.813 1.00 64.19 170 GLY A O 1
ATOM 1303 N N . MET A 1 171 ? -12.588 -4.310 6.337 1.00 62.28 171 MET A N 1
ATOM 1304 C CA . MET A 1 171 ? -11.471 -4.038 5.421 1.00 62.28 171 MET A CA 1
ATOM 1305 C C . MET A 1 171 ? -10.494 -5.223 5.349 1.00 62.28 171 MET A C 1
ATOM 1307 O O . MET A 1 171 ? -10.074 -5.757 6.379 1.00 62.28 171 MET A O 1
ATOM 1311 N N . GLY A 1 172 ? -10.100 -5.589 4.125 1.00 56.56 172 GLY A N 1
ATOM 1312 C CA . GLY A 1 172 ? -9.198 -6.703 3.811 1.00 56.56 172 GLY A CA 1
ATOM 1313 C C . GLY A 1 172 ? -9.919 -7.934 3.249 1.00 56.56 172 GLY A C 1
ATOM 1314 O O . GLY A 1 172 ? -11.125 -8.102 3.412 1.00 56.56 172 GLY A O 1
ATOM 1315 N N . TYR A 1 173 ? -9.175 -8.816 2.581 1.00 55.06 173 TYR A N 1
ATOM 1316 C CA . TYR A 1 173 ? -9.714 -10.078 2.077 1.00 55.06 173 TYR A CA 1
ATOM 1317 C C . TYR A 1 173 ? -9.731 -11.103 3.203 1.00 55.06 173 TYR A C 1
ATOM 1319 O O . TYR A 1 173 ? -8.687 -11.482 3.718 1.00 55.06 173 TYR A O 1
ATOM 1327 N N . THR A 1 174 ? -10.906 -11.586 3.589 1.00 54.97 174 THR A N 1
ATOM 1328 C CA . THR A 1 174 ? -10.988 -12.829 4.356 1.00 54.97 174 THR A CA 1
ATOM 1329 C C . THR A 1 174 ? -11.246 -13.944 3.355 1.00 54.97 174 THR A C 1
ATOM 1331 O O . THR A 1 174 ? -12.291 -13.956 2.716 1.00 54.97 174 THR A O 1
ATOM 1334 N N . PHE A 1 175 ? -10.325 -14.904 3.214 1.00 51.19 175 PHE A N 1
ATOM 1335 C CA . PHE A 1 175 ? -10.529 -16.126 2.410 1.00 51.19 175 PHE A CA 1
ATOM 1336 C C . PHE A 1 175 ? -11.566 -17.076 3.043 1.00 51.19 175 PHE A C 1
ATOM 1338 O O . PHE A 1 175 ? -11.458 -18.296 2.981 1.00 51.19 175 PHE A O 1
ATOM 1345 N N . ARG A 1 176 ? -12.601 -16.524 3.676 1.00 55.12 176 ARG A N 1
ATOM 1346 C CA . ARG A 1 176 ? -13.761 -17.259 4.165 1.00 55.12 176 ARG A CA 1
ATOM 1347 C C . ARG A 1 176 ? -14.768 -17.345 3.025 1.00 55.12 176 ARG A C 1
ATOM 1349 O O . ARG A 1 176 ? -15.872 -16.846 3.158 1.00 55.12 176 ARG A O 1
ATOM 1356 N N . LEU A 1 177 ? -14.357 -17.925 1.897 1.00 52.47 177 LEU A N 1
ATOM 1357 C CA . LEU A 1 177 ? -15.261 -18.202 0.786 1.00 52.47 177 LEU A CA 1
ATOM 1358 C C . LEU A 1 177 ? -16.259 -19.265 1.248 1.00 52.47 177 LEU A C 1
ATOM 1360 O O . LEU A 1 177 ? -15.942 -20.454 1.296 1.00 52.47 177 LEU A O 1
ATOM 1364 N N . GLY A 1 178 ? -17.452 -18.835 1.644 1.00 62.22 178 GLY A N 1
ATOM 1365 C CA . GLY A 1 178 ? -18.567 -19.734 1.893 1.00 62.22 178 GLY A CA 1
ATOM 1366 C C . GLY A 1 178 ? -19.212 -20.184 0.583 1.00 62.22 178 GLY A C 1
ATOM 1367 O O . GLY A 1 178 ? -19.100 -19.526 -0.451 1.00 62.22 178 GLY A O 1
ATOM 1368 N N . ALA A 1 179 ? -19.975 -21.278 0.625 1.00 69.12 179 ALA A N 1
ATOM 1369 C CA . ALA A 1 179 ? -20.783 -21.711 -0.522 1.00 69.12 179 ALA A CA 1
ATOM 1370 C C . ALA A 1 179 ? -21.782 -20.624 -0.980 1.00 69.12 179 ALA A C 1
ATOM 1372 O O . ALA A 1 179 ? -22.083 -20.501 -2.165 1.00 69.12 179 ALA A O 1
ATOM 1373 N N . LYS A 1 180 ? -22.252 -19.787 -0.044 1.00 70.44 180 LYS A N 1
ATOM 1374 C CA . LYS A 1 180 ? -23.092 -18.622 -0.351 1.00 70.44 180 LYS A CA 1
ATOM 1375 C C . LYS A 1 180 ? -22.333 -17.530 -1.103 1.00 70.44 180 LYS A C 1
ATOM 1377 O O . LYS A 1 180 ? -22.900 -16.958 -2.029 1.00 70.44 180 LYS A O 1
ATOM 1382 N N . ASP A 1 181 ? -21.069 -17.287 -0.766 1.00 70.56 181 ASP A N 1
ATOM 1383 C CA . ASP A 1 181 ? -20.262 -16.267 -1.441 1.00 70.56 181 ASP A CA 1
ATOM 1384 C C . ASP A 1 181 ? -19.972 -16.672 -2.882 1.00 70.56 181 ASP A C 1
ATOM 1386 O O . ASP A 1 181 ? -20.081 -15.840 -3.770 1.00 70.56 181 ASP A O 1
ATOM 1390 N N . TRP A 1 182 ? -19.742 -17.964 -3.143 1.00 72.50 182 TRP A N 1
ATOM 1391 C CA . TRP A 1 182 ? -19.653 -18.486 -4.510 1.00 72.50 182 TRP A CA 1
ATOM 1392 C C . TRP A 1 182 ? -20.914 -18.199 -5.319 1.00 72.50 182 TRP A C 1
ATOM 1394 O O . TRP A 1 182 ? -20.822 -17.655 -6.416 1.00 72.50 182 TRP A O 1
ATOM 1404 N N . SER A 1 183 ? -22.092 -18.494 -4.761 1.00 78.88 183 SER A N 1
ATOM 1405 C CA . SER A 1 183 ? -23.353 -18.213 -5.453 1.00 78.88 183 SER A CA 1
ATOM 1406 C C . SER A 1 183 ? -23.537 -16.717 -5.728 1.00 78.88 183 SER A C 1
ATOM 1408 O O . SER A 1 183 ? -23.895 -16.334 -6.839 1.00 78.88 183 SER A O 1
ATOM 1410 N N . ALA A 1 184 ? -23.213 -15.861 -4.755 1.00 76.62 184 ALA A N 1
ATOM 1411 C CA . ALA A 1 184 ? -23.324 -14.416 -4.898 1.00 76.62 184 ALA A CA 1
ATOM 1412 C C . ALA A 1 184 ? -22.317 -13.874 -5.922 1.00 76.62 184 ALA A C 1
ATOM 1414 O O . ALA A 1 184 ? -22.691 -13.087 -6.785 1.00 76.62 184 ALA A O 1
ATOM 1415 N N . SER A 1 185 ? -21.064 -14.330 -5.889 1.00 74.62 185 SER A N 1
ATOM 1416 C CA . SER A 1 185 ? -20.033 -13.951 -6.855 1.00 74.62 185 SER A CA 1
ATOM 1417 C C . SER A 1 185 ? -20.385 -14.388 -8.271 1.00 74.62 185 SER A C 1
ATOM 1419 O O . SER A 1 185 ? -20.219 -13.592 -9.190 1.00 74.62 185 SER A O 1
ATOM 1421 N N . THR A 1 186 ? -20.916 -15.598 -8.470 1.00 84.69 186 THR A N 1
ATOM 1422 C CA . THR A 1 186 ? -21.383 -16.047 -9.791 1.00 84.69 186 THR A CA 1
ATOM 1423 C C . THR A 1 186 ? -22.537 -15.185 -10.293 1.00 84.69 186 THR A C 1
ATOM 1425 O O . THR A 1 186 ? -22.527 -14.784 -11.454 1.00 84.69 186 THR A O 1
ATOM 1428 N N . VAL A 1 187 ? -23.498 -14.846 -9.428 1.00 86.75 187 VAL A N 1
ATOM 1429 C CA . VAL A 1 187 ? -24.615 -13.961 -9.791 1.00 86.75 187 VAL A CA 1
ATOM 1430 C C . VAL A 1 187 ? -24.108 -12.566 -10.146 1.00 86.75 187 VAL A C 1
ATOM 1432 O O . VAL A 1 187 ? -24.424 -12.068 -11.221 1.00 86.75 187 VAL A O 1
ATOM 1435 N N . TYR A 1 188 ? -23.284 -11.943 -9.302 1.00 84.12 188 TYR A N 1
ATOM 1436 C CA . TYR A 1 188 ? -22.744 -10.609 -9.576 1.00 84.12 188 TYR A CA 1
ATOM 1437 C C . TYR A 1 188 ? -21.862 -10.581 -10.819 1.00 84.12 188 TYR A C 1
ATOM 1439 O O . TYR A 1 188 ? -21.946 -9.632 -11.594 1.00 84.12 188 TYR A O 1
ATOM 1447 N N . PHE A 1 189 ? -21.067 -11.626 -11.050 1.00 85.31 189 PHE A N 1
ATOM 1448 C CA . PHE A 1 189 ? -20.300 -11.775 -12.280 1.00 85.31 189 PHE A CA 1
ATOM 1449 C C . PHE A 1 189 ? -21.218 -11.885 -13.499 1.00 85.31 189 PHE A C 1
ATOM 1451 O O . PHE A 1 189 ? -20.992 -11.185 -14.480 1.00 85.31 189 PHE A O 1
ATOM 1458 N N . ALA A 1 190 ? -22.275 -12.700 -13.436 1.00 89.25 190 ALA A N 1
ATOM 1459 C CA . ALA A 1 190 ? -23.239 -12.834 -14.526 1.00 89.25 190 ALA A CA 1
ATOM 1460 C C . ALA A 1 190 ? -23.965 -11.511 -14.813 1.00 89.25 190 ALA A C 1
ATOM 1462 O O . ALA A 1 190 ? -24.096 -11.132 -15.973 1.00 89.25 190 ALA A O 1
ATOM 1463 N N . VAL A 1 191 ? -24.377 -10.775 -13.774 1.00 90.81 191 VAL A N 1
ATOM 1464 C CA . VAL A 1 191 ? -24.991 -9.446 -13.923 1.00 90.81 191 VAL A CA 1
ATOM 1465 C C . VAL A 1 191 ? -24.005 -8.454 -14.532 1.00 90.81 191 VAL A C 1
ATOM 1467 O O . VAL A 1 191 ? -24.340 -7.781 -15.503 1.00 90.81 191 VAL A O 1
ATOM 1470 N N . PHE A 1 192 ? -22.781 -8.378 -14.008 1.00 91.00 192 PHE A N 1
ATOM 1471 C CA . PHE A 1 192 ? -21.738 -7.513 -14.554 1.00 91.00 192 PHE A CA 1
ATOM 1472 C C . PHE A 1 192 ? -21.453 -7.841 -16.023 1.00 91.00 192 PHE A C 1
ATOM 1474 O O . PHE A 1 192 ? -21.435 -6.941 -16.860 1.00 91.00 192 PHE A O 1
ATOM 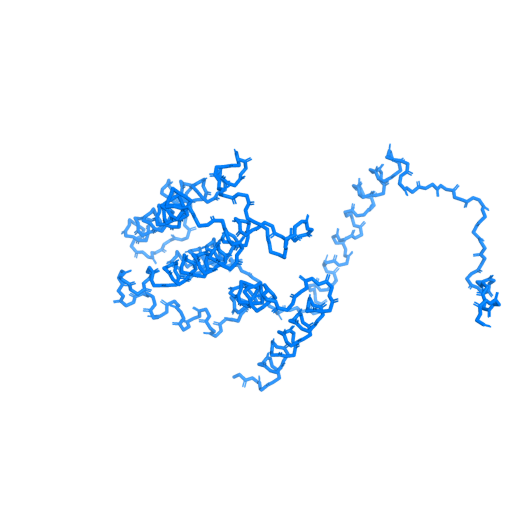1481 N N . ALA A 1 193 ? -21.269 -9.121 -16.349 1.00 87.56 193 ALA A N 1
ATOM 1482 C CA . ALA A 1 193 ? -21.018 -9.574 -17.706 1.00 87.56 193 ALA A CA 1
ATOM 1483 C C . ALA A 1 193 ? -22.193 -9.227 -18.627 1.00 87.56 193 ALA A C 1
ATOM 1485 O O . ALA A 1 193 ? -21.968 -8.657 -19.684 1.00 87.56 193 ALA A O 1
ATOM 1486 N N . ALA A 1 194 ? -23.437 -9.493 -18.232 1.00 89.50 194 ALA A N 1
ATOM 1487 C CA . ALA A 1 194 ? -24.603 -9.245 -19.077 1.00 89.50 194 ALA A CA 1
ATOM 1488 C C . ALA A 1 194 ? -24.905 -7.751 -19.282 1.00 89.50 194 ALA A C 1
ATOM 1490 O O . ALA A 1 194 ? -25.282 -7.350 -20.379 1.00 89.50 194 ALA A O 1
ATOM 1491 N N . VAL A 1 195 ? -24.756 -6.930 -18.238 1.00 90.56 195 VAL A N 1
ATOM 1492 C CA . VAL A 1 195 ? -25.180 -5.519 -18.255 1.00 90.56 195 VAL A CA 1
ATOM 1493 C C . VAL A 1 195 ? -24.062 -4.581 -18.701 1.00 90.56 195 VAL A C 1
ATOM 1495 O O . VAL A 1 195 ? -24.332 -3.573 -19.345 1.00 90.56 195 VAL A O 1
ATOM 1498 N N . ILE A 1 196 ? -22.812 -4.888 -18.355 1.00 86.38 196 ILE A N 1
ATOM 1499 C CA . ILE A 1 196 ? -21.668 -4.006 -18.611 1.00 86.38 196 ILE A CA 1
ATOM 1500 C C . ILE A 1 196 ? -20.698 -4.674 -19.579 1.00 86.38 196 ILE A C 1
ATOM 1502 O O . ILE A 1 196 ? -20.426 -4.128 -20.643 1.00 86.38 196 ILE A O 1
ATOM 1506 N N . GLY A 1 197 ? -20.194 -5.861 -19.234 1.00 83.56 197 GLY A N 1
ATOM 1507 C CA . GLY A 1 197 ? -19.106 -6.512 -19.964 1.00 83.56 197 GLY A CA 1
ATOM 1508 C C . GLY A 1 197 ? -19.436 -6.794 -21.430 1.00 83.56 197 GLY A C 1
ATOM 1509 O O . GLY A 1 197 ? -18.688 -6.386 -22.311 1.00 83.56 197 GLY A O 1
ATOM 1510 N N . VAL A 1 198 ? -20.562 -7.456 -21.695 1.00 84.94 198 VAL A N 1
ATOM 1511 C CA . VAL A 1 198 ? -21.003 -7.851 -23.038 1.00 84.94 198 VAL A CA 1
ATOM 1512 C C . VAL A 1 198 ? -21.382 -6.629 -23.877 1.00 84.94 198 VAL A C 1
ATOM 1514 O O . VAL A 1 198 ? -20.827 -6.505 -24.966 1.00 84.94 198 VAL A O 1
ATOM 1517 N N . PRO A 1 199 ? -22.227 -5.685 -23.415 1.00 84.69 199 PRO A N 1
ATOM 1518 C CA . PRO A 1 199 ? -22.532 -4.488 -24.198 1.00 84.69 199 PRO A CA 1
ATOM 1519 C C . PRO A 1 199 ? -21.291 -3.661 -24.534 1.00 84.69 199 PRO A C 1
ATOM 1521 O O . PRO A 1 199 ? -21.151 -3.205 -25.667 1.00 84.69 199 PRO A O 1
ATOM 1524 N N . LEU A 1 200 ? -20.363 -3.507 -23.585 1.00 83.62 200 LEU A N 1
ATOM 1525 C CA . LEU A 1 200 ? -19.113 -2.786 -23.811 1.00 83.62 200 LEU A CA 1
ATOM 1526 C C . LEU A 1 200 ? -18.209 -3.528 -24.805 1.00 83.62 200 LEU A C 1
ATOM 1528 O O . LEU A 1 200 ? -17.684 -2.917 -25.727 1.00 83.62 200 LEU A O 1
ATOM 1532 N N . ALA A 1 201 ? -18.053 -4.844 -24.650 1.00 79.25 201 ALA A N 1
ATOM 1533 C CA . ALA A 1 201 ? -17.226 -5.659 -25.535 1.00 79.25 201 ALA A CA 1
ATOM 1534 C C . ALA A 1 201 ? -17.775 -5.724 -26.968 1.00 79.25 201 ALA A C 1
ATOM 1536 O O . ALA A 1 201 ? -16.988 -5.734 -27.908 1.00 79.25 201 ALA A O 1
ATOM 1537 N N . VAL A 1 202 ? -19.101 -5.726 -27.142 1.00 83.44 202 VAL A N 1
ATOM 1538 C CA . VAL A 1 202 ? -19.747 -5.593 -28.458 1.00 83.44 202 VAL A CA 1
ATOM 1539 C C . VAL A 1 202 ? -19.543 -4.184 -29.015 1.00 83.44 202 VAL A C 1
ATOM 1541 O O . VAL A 1 202 ? -19.194 -4.037 -30.177 1.00 83.44 202 VAL A O 1
ATOM 1544 N N . SER A 1 203 ? -19.693 -3.143 -28.190 1.00 83.50 203 SER A N 1
ATOM 1545 C CA . SER A 1 203 ? -19.504 -1.746 -28.624 1.00 83.50 203 SER A CA 1
ATOM 1546 C C . SER A 1 203 ? -18.062 -1.429 -29.037 1.00 83.50 203 SER A C 1
ATOM 1548 O O . SER A 1 203 ? -17.835 -0.493 -29.795 1.00 83.50 203 SER A O 1
ATOM 1550 N N . LEU A 1 204 ? -17.089 -2.179 -28.512 1.00 83.38 204 LEU A N 1
ATOM 1551 C CA . LEU A 1 204 ? -15.661 -2.050 -28.814 1.00 83.38 204 LEU A CA 1
ATOM 1552 C C . LEU A 1 204 ? -15.177 -3.044 -29.886 1.00 83.38 204 LEU A C 1
ATOM 1554 O O . LEU A 1 204 ? -13.968 -3.171 -30.069 1.00 83.38 204 LEU A O 1
ATOM 1558 N N . ASP A 1 205 ? -16.084 -3.786 -30.536 1.00 75.69 205 ASP A N 1
ATOM 1559 C CA . ASP A 1 205 ? -15.774 -4.873 -31.485 1.00 75.69 205 ASP A CA 1
ATOM 1560 C C . ASP A 1 205 ? -14.809 -5.943 -30.930 1.00 75.69 205 ASP A C 1
ATOM 1562 O O . ASP A 1 205 ? -14.155 -6.683 -31.667 1.00 75.69 205 ASP A O 1
ATOM 1566 N N . PHE A 1 206 ? -14.728 -6.069 -29.604 1.00 75.69 206 PHE A N 1
ATOM 1567 C CA . PHE A 1 206 ? -13.918 -7.083 -28.935 1.00 75.69 206 PHE A CA 1
ATOM 1568 C C . PHE A 1 206 ? -14.568 -8.473 -29.016 1.00 75.69 206 PHE A C 1
ATOM 1570 O O . PHE A 1 206 ? -13.871 -9.484 -29.078 1.00 75.69 206 PHE A O 1
ATOM 1577 N N . ILE A 1 207 ? -15.906 -8.534 -29.026 1.00 70.19 207 ILE A N 1
ATOM 1578 C CA . ILE A 1 207 ? -16.684 -9.755 -29.276 1.00 70.19 207 ILE A CA 1
ATOM 1579 C C . ILE A 1 207 ? -17.473 -9.556 -30.564 1.00 70.19 207 ILE A C 1
ATOM 1581 O O . ILE A 1 207 ? -18.408 -8.761 -30.613 1.00 70.19 207 ILE A O 1
ATOM 1585 N N . THR A 1 208 ? -17.126 -10.324 -31.590 1.00 62.47 208 THR A N 1
ATOM 1586 C CA . THR A 1 208 ? -17.864 -10.365 -32.851 1.00 62.47 208 THR A CA 1
ATOM 1587 C C . THR A 1 208 ? -18.743 -11.611 -32.894 1.00 62.47 208 THR A C 1
ATOM 1589 O O . THR A 1 208 ? -18.357 -12.698 -32.456 1.00 62.47 208 THR A O 1
ATOM 1592 N N . SER A 1 209 ? -19.969 -11.466 -33.401 1.00 57.97 209 SER A N 1
ATOM 1593 C CA . SER A 1 209 ? -20.838 -12.615 -33.647 1.00 57.97 209 SER A CA 1
ATOM 1594 C C . SER A 1 209 ? -20.308 -13.371 -34.867 1.00 57.97 209 SER A C 1
ATOM 1596 O O . SER A 1 209 ? -20.534 -12.976 -36.008 1.00 57.97 209 SER A O 1
ATOM 1598 N N . SER A 1 210 ? -19.559 -14.447 -34.627 1.00 58.72 210 SER A N 1
ATOM 1599 C CA . SER A 1 210 ? -19.236 -15.420 -35.667 1.00 58.72 210 SER A CA 1
ATOM 1600 C C . SER A 1 210 ? -20.461 -16.301 -35.907 1.00 58.72 210 SER A C 1
ATOM 1602 O O . SER A 1 210 ? -20.872 -17.058 -35.029 1.00 58.72 210 SER A O 1
ATOM 1604 N N . THR A 1 211 ? -21.031 -16.252 -37.109 1.00 56.69 211 THR A N 1
ATOM 1605 C CA . THR A 1 211 ? -22.032 -17.232 -37.569 1.00 56.69 211 THR A CA 1
ATOM 1606 C C . THR A 1 211 ? -21.421 -18.612 -37.843 1.00 56.69 211 THR A C 1
ATOM 1608 O O . THR A 1 211 ? -22.148 -19.570 -38.094 1.00 56.69 211 THR A O 1
ATOM 1611 N N . GLN A 1 212 ? -20.096 -18.750 -37.736 1.00 54.31 212 GLN A N 1
ATOM 1612 C CA . GLN A 1 212 ? -19.382 -20.022 -37.735 1.00 54.31 212 GLN A CA 1
ATOM 1613 C C . GLN A 1 212 ? -19.028 -20.424 -36.301 1.00 54.31 212 GLN A C 1
ATOM 1615 O O . GLN A 1 212 ? -17.865 -20.419 -35.897 1.00 54.31 212 GLN A O 1
ATOM 1620 N N . VAL A 1 213 ? -20.033 -20.793 -35.508 1.00 52.62 213 VAL A N 1
ATOM 1621 C CA . VAL A 1 213 ? -19.780 -21.581 -34.297 1.00 52.62 213 VAL A CA 1
ATOM 1622 C C . VAL A 1 213 ? -19.573 -23.019 -34.760 1.00 52.62 213 VAL A C 1
ATOM 1624 O O . VAL A 1 213 ? -20.530 -23.774 -34.933 1.00 52.62 213 VAL A O 1
ATOM 1627 N N . GLN A 1 214 ? -18.323 -23.398 -35.036 1.00 57.91 214 GLN A N 1
ATOM 1628 C CA . GLN A 1 214 ? -17.998 -24.815 -35.177 1.00 57.91 214 GLN A CA 1
ATOM 1629 C C . GLN A 1 214 ? -18.316 -25.496 -33.847 1.00 57.91 214 GLN A C 1
ATOM 1631 O O . GLN A 1 214 ? -17.954 -25.006 -32.777 1.00 57.91 214 GLN A O 1
ATOM 1636 N N . ALA A 1 215 ? -19.042 -26.608 -33.907 1.00 58.09 215 ALA A N 1
ATOM 1637 C CA . ALA A 1 215 ? -19.349 -27.361 -32.710 1.00 58.09 215 ALA A CA 1
ATOM 1638 C C . ALA A 1 215 ? -18.052 -27.791 -32.006 1.00 58.09 215 ALA A C 1
ATOM 1640 O O . ALA A 1 215 ? -17.070 -28.116 -32.668 1.00 58.09 215 ALA A O 1
ATOM 1641 N N . VAL A 1 216 ? -18.051 -27.804 -30.671 1.00 56.94 216 VAL A N 1
ATOM 1642 C CA . VAL A 1 216 ? -16.850 -28.025 -29.838 1.00 56.94 216 VAL A CA 1
ATOM 1643 C C . VAL A 1 216 ? -16.111 -29.332 -30.179 1.00 56.94 216 VAL A C 1
ATOM 1645 O O . VAL A 1 216 ? -14.903 -29.420 -29.999 1.00 56.94 216 VAL A O 1
ATOM 1648 N N . TRP A 1 217 ? -16.802 -30.331 -30.734 1.00 61.91 217 TRP A N 1
ATOM 1649 C CA . TRP A 1 217 ? -16.210 -31.593 -31.199 1.00 61.91 217 TRP A CA 1
ATOM 1650 C C . TRP A 1 217 ? -15.473 -31.513 -32.548 1.00 61.91 217 TRP A C 1
ATOM 1652 O O . TRP A 1 217 ? -14.740 -32.438 -32.879 1.00 61.91 217 TRP A O 1
ATOM 1662 N N . ASN A 1 218 ? -15.626 -30.427 -33.310 1.00 56.97 218 ASN A N 1
ATOM 1663 C CA . ASN A 1 218 ? -14.888 -30.163 -34.553 1.00 56.97 218 ASN A CA 1
ATOM 1664 C C . ASN A 1 218 ? -13.612 -29.334 -34.319 1.00 56.97 218 ASN A C 1
ATOM 1666 O O . ASN A 1 218 ? -12.993 -28.878 -35.279 1.00 56.97 218 ASN A O 1
ATOM 1670 N N . TRP A 1 219 ? -13.209 -29.132 -33.058 1.00 50.97 219 TRP A N 1
ATOM 1671 C CA . TRP A 1 219 ? -11.920 -28.526 -32.732 1.00 50.97 219 TRP A CA 1
ATOM 1672 C C . TRP A 1 219 ? -10.796 -29.361 -33.365 1.00 50.97 219 TRP A C 1
ATOM 1674 O O . TRP A 1 219 ? -10.789 -30.583 -33.183 1.00 50.97 219 TRP A O 1
ATOM 1684 N N . PRO A 1 220 ? -9.845 -28.772 -34.112 1.00 56.00 220 PRO A N 1
ATOM 1685 C CA . PRO A 1 220 ? -8.826 -29.560 -34.779 1.00 56.00 220 PRO A CA 1
ATOM 1686 C C . PRO A 1 220 ? -7.877 -30.132 -33.722 1.00 56.00 220 PRO A C 1
ATOM 1688 O O . PRO A 1 220 ? -7.007 -29.442 -33.201 1.00 56.00 220 PRO A O 1
ATOM 1691 N N . LEU A 1 221 ? -8.035 -31.421 -33.426 1.00 55.88 221 LEU A N 1
ATOM 1692 C CA . LEU A 1 221 ? -6.992 -32.260 -32.826 1.00 55.88 221 LEU A CA 1
ATOM 1693 C C . LEU A 1 221 ? -5.961 -32.721 -33.874 1.00 55.88 221 LEU A C 1
ATOM 1695 O O . LEU A 1 221 ? -5.111 -33.556 -33.585 1.00 55.88 221 LEU A O 1
ATOM 1699 N N . LEU A 1 222 ? -6.017 -32.180 -35.093 1.00 47.47 222 LEU A N 1
ATOM 1700 C CA . LEU A 1 222 ? -5.068 -32.460 -36.165 1.00 47.47 222 LEU A CA 1
ATOM 1701 C C . LEU A 1 222 ? -4.144 -31.255 -36.339 1.00 47.47 222 LEU A C 1
ATOM 1703 O O . LEU A 1 222 ? -4.386 -30.370 -37.157 1.00 47.47 222 LEU A O 1
ATOM 1707 N N . GLY A 1 223 ? -3.113 -31.228 -35.499 1.00 49.75 223 GLY A N 1
ATOM 1708 C CA . GLY A 1 223 ? -2.043 -30.234 -35.509 1.00 49.75 223 GLY A CA 1
ATOM 1709 C C . GLY A 1 223 ? -0.989 -30.430 -34.412 1.00 49.75 223 GLY A C 1
ATOM 1710 O O . GLY A 1 223 ? -0.313 -29.462 -34.072 1.00 49.75 223 GLY A O 1
ATOM 1711 N N . LEU A 1 224 ? -0.875 -31.639 -33.844 1.00 39.28 224 LEU A N 1
ATOM 1712 C CA . LEU A 1 224 ? 0.320 -32.104 -33.130 1.00 39.28 224 LEU A CA 1
ATOM 1713 C C . LEU A 1 224 ? 1.050 -33.109 -34.019 1.00 39.28 224 LEU A C 1
ATOM 1715 O O . LEU A 1 224 ? 0.347 -33.980 -34.582 1.00 39.28 224 LEU A O 1
#

Radius of gyration: 21.68 Å; Cα contacts (8 Å, |Δi|>4): 188; chains: 1; bounding box: 46×47×60 Å

Secondary structure (DSSP, 8-state):
--HHHHHHHHHHHHHHHHHHHHHH-TTTHHHHHHHHHHHHGGG-HHHHHHHHHHHTT-HHHHHHHHHHHHHHHHHHHHHTT---HHHHHHHHHHHHHHHHHHHHHHHHTTT------HHHHHHHHHHHHHHHTT-S---EESTTTSEEHHHHHHHHHHHIIIIIIS--TT-S------HHHHHHHHHHHHHHIIIIIHHHHHHTTSS---S----GGGS-----

Sequence (224 aa):
MHRSEWLLNLILIVVVTVGLGFHAGWALTPLLALFLWGYIGQADAGLVRALRSWAGRSLVRSALPLVALWGLFAVSQAVAGTSSIKALLTVLLYLLAPWALVQLHVRLSRGRDARLTVPLLLAIACLWLPIEIGLLPALKLPSERGVPVSHLLGLVAALYLFQVVARLEGMGYTFRLGAKDWSASTVYFAVFAAVIGVPLAVSLDFITSSTQVQAVWNWPLLGL

Mean predicted aligned error: 13.39 Å

Foldseek 3Di:
DPPVVVVVLVVVLVCQLVVCCVVFNNLQSVLVSVLVCLQVVLLDPVSLVVLLVQLVVDVVSLCVVLVVLLVSVQVLCVSVVNRDPVLSVLSSCLLVVLLVLLVVVCVVCVLPDLDDDPSNVVSLCSLPVCVVVVVHDQRAGRPPPHDGSSVSSSNSSVSSSVCRRNVRPPRGHHPPDDPVNVVVVVVVVVCCCVPPVVVVCVVVVVDDDDPPPPDPVPDPPPDD

pLDDT: mean 77.67, std 13.93, range [39.28, 95.31]